Protein AF-0000000082431047 (afdb_homodimer)

InterPro domains:
  IPR021325 Cofactor assembly of complex C subunit B, CCB2/CCB4 [PF11152] (8-159)
  IPR044970 COFACTOR ASSEMBLY OF COMPLEX C SUBUNIT B CCB2, chloroplastic [PTHR36403] (2-160)

Sequence (344 aa):
MDQTTIPDGSEQIFLMSEDVSGTQKEDLAWATYVLLRNTNTIAVLTSIQGELCVRGYWNTPIDMSKTKTNLLDWFTQQIEKIGISDLKDTLYFPQISESNLWEMLPKGTRSLLVQPVTQVPGQSNEMMQINDGFILLASTISYAYSEKDRAWIGALAKKVGGKSVCNDFQGIMDQTTIPDGSEQIFLMSEDVSGTQKEDLAWATYVLLRNTNTIAVLTSIQGELCVRGYWNTPIDMSKTKTNLLDWFTQQIEKIGISDLKDTLYFPQISESNLWEMLPKGTRSLLVQPVTQVPGQSNEMMQINDGFILLASTISYAYSEKDRAWIGALAKKVGGKSVCNDFQGI

Secondary structure (DSSP, 8-state):
-PPP-PPTT-EEEEEE-TT--HHHHHHHHHHHHHHHHHSS-SEEEEEETTEEEEEEEE---TTS---HHHHHHHHHHHHHHHT-TT--S-EEESS----GGGTTSPTT--EEEEEEEEE---SSS----EEEEEEEEEESSTT---HHHHHHHHHHHHHHTT--GGGGTT--/-PPP-PPTT-EEEEEE-TT--HHHHHHHHHHHHHHHHHSS-SEEEEEETTEEEEEEEE---TTS---HHHHHHHHHHHHHHHT-TT--S-EEESS----GGGTTSPTT--EEEEEEEEE---SSS----EEEEEEEEEESSTT---HHHHHHHHHHHHHHTT--GGGGTT--

Foldseek 3Di:
DDAFDADPQWDWDWAKDPPDDPVLVVLVVVLQVCLCVPFQFQWKWWQFQNIITTGGIWRDDPPDDPDRVRRSVVVVVLCVQLVCFDDDDKDKDLADDDDPSNPGHHPQWGIKIKAWQWEQDPPDDPRPTDTRGIMITTTNHRNRADPVNVVVNNVSSPVSSPHPCVVVPPDD/DDAFDADPQWDWDWAKDPPDDPVLVVLVVVLQVCLCVPFQFQWKWWQFQNIITTGGIWRDDPPDDPDRVRRSVVVVVLCVQLVCFDDDDKDKDLADDDDPSNPGHHPQWGIKIKAWQWEQDPPDDDRDTDTRGIMITTTNHRNRADPVNVVVNNVSSPVSSPHPCVVVPPDD

Radius of gyration: 21.42 Å; Cα contacts (8 Å, |Δi|>4): 666; chains: 2; bounding box: 46×64×50 Å

Solvent-accessible surface area (backbone atoms only — not comparable to full-atom values): 19220 Å² total; per-residue (Å²): 127,90,69,71,61,82,44,86,83,46,40,83,44,81,48,63,50,83,89,55,52,71,68,54,44,45,48,51,49,38,50,54,50,49,44,45,71,72,46,53,34,48,26,38,38,33,38,47,77,86,37,40,39,39,39,36,41,35,45,70,70,84,91,50,70,87,43,71,68,50,48,52,50,50,53,51,51,49,46,61,72,62,61,63,69,81,43,84,58,71,45,74,36,48,68,46,68,92,49,85,74,52,63,70,51,35,66,68,39,14,16,40,38,38,37,40,14,45,25,71,58,68,90,65,84,76,79,57,66,43,71,39,17,32,39,37,40,32,12,49,30,62,57,47,66,46,73,66,50,50,51,53,51,51,51,49,29,30,53,77,47,62,38,67,53,56,81,64,56,86,64,128,126,90,71,71,62,82,46,87,83,48,41,82,44,81,46,65,50,83,89,56,53,73,69,53,46,44,48,51,48,39,50,54,48,49,45,45,72,72,45,54,34,49,26,39,39,34,38,48,77,85,38,41,39,38,39,36,43,35,45,71,70,83,92,48,70,86,44,70,67,51,48,53,50,50,52,52,51,50,45,62,71,62,61,63,68,79,43,84,58,72,44,74,37,46,67,45,67,91,46,82,73,52,63,69,52,36,67,68,40,14,14,40,37,37,38,41,14,45,25,69,59,67,91,65,84,74,82,56,66,44,72,38,17,31,39,37,36,33,14,49,30,63,58,48,68,47,74,67,51,49,51,53,52,51,54,50,29,30,52,76,46,62,39,66,54,57,80,63,56,85,65,127

pLDDT: mean 87.83, std 15.03, range [43.66, 98.81]

Structure (mmCIF, N/CA/C/O backbone):
data_AF-0000000082431047-model_v1
#
loop_
_entity.id
_entity.type
_entity.pdbx_description
1 polymer 'Uncharacterized protein'
#
loop_
_atom_site.group_PDB
_atom_site.id
_atom_site.type_symbol
_atom_site.label_atom_id
_atom_site.label_alt_id
_atom_site.label_comp_id
_atom_site.label_asym_id
_atom_site.label_entity_id
_atom_site.label_seq_id
_atom_site.pdbx_PDB_ins_code
_atom_site.Cartn_x
_atom_site.Cartn_y
_atom_site.Cartn_z
_atom_site.occupancy
_atom_site.B_iso_or_equiv
_atom_site.auth_seq_id
_atom_site.auth_comp_id
_atom_site.auth_asym_id
_atom_site.auth_atom_id
_atom_site.pdbx_PDB_model_num
ATOM 1 N N . MET A 1 1 ? 9.898 -1.858 20.953 1 48.78 1 MET A N 1
ATOM 2 C CA . MET A 1 1 ? 9.703 -0.909 19.859 1 48.78 1 MET A CA 1
ATOM 3 C C . MET A 1 1 ? 8.883 0.291 20.328 1 48.78 1 MET A C 1
ATOM 5 O O . MET A 1 1 ? 7.887 0.132 21.031 1 48.78 1 MET A O 1
ATOM 9 N N . ASP A 1 2 ? 9.422 1.478 20.344 1 67.19 2 ASP A N 1
ATOM 10 C CA . ASP A 1 2 ? 8.727 2.66 20.859 1 67.19 2 ASP A CA 1
ATOM 11 C C . ASP A 1 2 ? 7.363 2.828 20.188 1 67.19 2 ASP A C 1
ATOM 13 O O . ASP A 1 2 ? 7.203 2.518 19 1 67.19 2 ASP A O 1
ATOM 17 N N . GLN A 1 3 ? 6.25 2.754 20.938 1 81.75 3 GLN A N 1
ATOM 18 C CA . GLN A 1 3 ? 4.898 2.99 20.453 1 81.75 3 GLN A CA 1
ATOM 19 C C . GLN A 1 3 ? 4.633 4.48 20.266 1 81.75 3 GLN A C 1
ATOM 21 O O . GLN A 1 3 ? 5.191 5.309 20.984 1 81.75 3 GLN A O 1
ATOM 26 N N . THR A 1 4 ? 3.971 4.777 19.203 1 88 4 THR A N 1
ATOM 27 C CA . THR A 1 4 ? 3.598 6.164 18.953 1 88 4 THR A CA 1
ATOM 28 C C . THR A 1 4 ? 2.775 6.715 20.109 1 88 4 THR A C 1
ATOM 30 O O . THR A 1 4 ? 1.979 5.992 20.719 1 88 4 THR A O 1
ATOM 33 N N . THR A 1 5 ? 3.127 7.938 20.484 1 91.31 5 THR A N 1
ATOM 34 C CA . THR A 1 5 ? 2.346 8.656 21.484 1 91.31 5 THR A CA 1
ATOM 35 C C . THR A 1 5 ? 1.632 9.852 20.859 1 91.31 5 THR A C 1
ATOM 37 O O . THR A 1 5 ? 2.193 10.531 20 1 91.31 5 THR A O 1
ATOM 40 N N . ILE A 1 6 ? 0.419 10.086 21.266 1 92.06 6 ILE A N 1
ATOM 41 C CA . ILE A 1 6 ? -0.337 11.234 20.797 1 92.06 6 ILE A CA 1
ATOM 42 C C . ILE A 1 6 ? -0.045 12.445 21.672 1 92.06 6 ILE A C 1
ATOM 44 O O . ILE A 1 6 ? -0.269 12.406 22.891 1 92.06 6 ILE A O 1
ATOM 48 N N . PRO A 1 7 ? 0.453 13.461 21.047 1 90.31 7 PRO A N 1
ATOM 49 C CA . PRO A 1 7 ? 0.816 14.633 21.844 1 90.31 7 PRO A CA 1
ATOM 50 C C . PRO A 1 7 ? -0.389 15.281 22.531 1 90.31 7 PRO A C 1
ATOM 52 O O . PRO A 1 7 ? -1.492 15.273 21.969 1 90.31 7 PRO A O 1
ATOM 55 N N . ASP A 1 8 ? -0.043 15.883 23.594 1 87.69 8 ASP A N 1
ATOM 56 C CA . ASP A 1 8 ? -1.087 16.609 24.312 1 87.69 8 ASP A CA 1
ATOM 57 C C . ASP A 1 8 ? -1.598 17.797 23.5 1 87.69 8 ASP A C 1
ATOM 59 O O . ASP A 1 8 ? -0.811 18.516 22.891 1 87.69 8 ASP A O 1
ATOM 63 N N . GLY A 1 9 ? -2.918 17.938 23.531 1 88.19 9 GLY A N 1
ATOM 64 C CA . GLY A 1 9 ? -3.506 19.094 22.859 1 88.19 9 GLY A CA 1
ATOM 65 C C . GLY A 1 9 ? -3.727 18.875 21.375 1 88.19 9 GLY A C 1
ATOM 66 O O . GLY A 1 9 ? -4.219 19.766 20.688 1 88.19 9 GLY A O 1
ATOM 67 N N . SER A 1 10 ? -3.385 17.703 20.953 1 91.69 10 SER A N 1
ATOM 68 C CA . SER A 1 10 ? -3.605 17.438 19.531 1 91.69 10 SER A CA 1
ATOM 69 C C . SER A 1 10 ? -5.074 17.141 19.25 1 91.69 10 SER A C 1
ATOM 71 O O . SER A 1 10 ? -5.812 16.719 20.141 1 91.69 10 SER A O 1
ATOM 73 N N . GLU A 1 11 ? -5.453 17.5 18.125 1 92.56 11 GLU A N 1
ATOM 74 C CA . GLU A 1 11 ? -6.801 17.203 17.656 1 92.56 11 GLU A CA 1
ATOM 75 C C . GLU A 1 11 ? -6.766 16.25 16.453 1 92.56 11 GLU A C 1
ATOM 77 O O . GLU A 1 11 ? -5.855 16.328 15.625 1 92.56 11 GLU A O 1
ATOM 82 N N . GLN A 1 12 ? -7.734 15.344 16.391 1 94 12 GLN A N 1
ATOM 83 C CA . GLN A 1 12 ? -7.879 14.492 15.219 1 94 12 GLN A CA 1
ATOM 84 C C . GLN A 1 12 ? -8.547 15.25 14.07 1 94 12 GLN A C 1
ATOM 86 O O . GLN A 1 12 ? -9.625 15.812 14.242 1 94 12 GLN A O 1
ATOM 91 N N . ILE A 1 13 ? -7.875 15.281 12.969 1 94.12 13 ILE A N 1
ATOM 92 C CA . ILE A 1 13 ? -8.336 16.047 11.82 1 94.12 13 ILE A CA 1
ATOM 93 C C . ILE A 1 13 ? -8.438 15.141 10.602 1 94.12 13 ILE A C 1
ATOM 95 O O . ILE A 1 13 ? -7.613 14.234 10.422 1 94.12 13 ILE A O 1
ATOM 99 N N . PHE A 1 14 ? -9.508 15.273 9.797 1 95.69 14 PHE A N 1
ATOM 100 C CA . PHE A 1 14 ? -9.609 14.766 8.43 1 95.69 14 PHE A CA 1
ATOM 101 C C . PHE A 1 14 ? -10.219 15.812 7.508 1 95.69 14 PHE A C 1
ATOM 103 O O . PHE A 1 14 ? -11.422 16.094 7.586 1 95.69 14 PHE A O 1
ATOM 110 N N . LEU A 1 15 ? -9.305 16.453 6.684 1 95.38 15 LEU A N 1
ATOM 111 C CA . LEU A 1 15 ? -9.703 17.531 5.789 1 95.38 15 LEU A CA 1
ATOM 112 C C . LEU A 1 15 ? -9.227 17.266 4.367 1 95.38 15 LEU A C 1
ATOM 114 O O . LEU A 1 15 ? -8.109 16.781 4.164 1 95.38 15 LEU A O 1
ATOM 118 N N . MET A 1 16 ? -10.102 17.594 3.445 1 95.19 16 MET A N 1
ATOM 119 C CA . MET A 1 16 ? -9.695 17.516 2.045 1 95.19 16 MET A CA 1
ATOM 120 C C . MET A 1 16 ? -10.164 18.75 1.275 1 95.19 16 MET A C 1
ATOM 122 O O . MET A 1 16 ? -11.242 19.281 1.543 1 95.19 16 MET A O 1
ATOM 126 N N . SER A 1 17 ? -9.344 19.094 0.33 1 95.12 17 SER A N 1
ATOM 127 C CA . SER A 1 17 ? -9.734 20.172 -0.576 1 95.12 17 SER A CA 1
ATOM 128 C C . SER A 1 17 ? -11.039 19.859 -1.294 1 95.12 17 SER A C 1
ATOM 130 O O . SER A 1 17 ? -11.344 18.688 -1.535 1 95.12 17 SER A O 1
ATOM 132 N N . GLU A 1 18 ? -11.805 20.844 -1.697 1 89.94 18 GLU A N 1
ATOM 133 C CA . GLU A 1 18 ? -13.125 20.672 -2.307 1 89.94 18 GLU A CA 1
ATOM 134 C C . GLU A 1 18 ? -13 20.375 -3.797 1 89.94 18 GLU A C 1
ATOM 136 O O . GLU A 1 18 ? -13.898 19.75 -4.387 1 89.94 18 GLU A O 1
ATOM 141 N N . ASP A 1 19 ? -11.992 20.797 -4.438 1 87.5 19 ASP A N 1
ATOM 142 C CA . ASP A 1 19 ? -11.859 20.688 -5.887 1 87.5 19 ASP A CA 1
ATOM 143 C C . ASP A 1 19 ? -11.188 19.375 -6.285 1 87.5 19 ASP A C 1
ATOM 145 O O . ASP A 1 19 ? -10.555 19.297 -7.336 1 87.5 19 ASP A O 1
ATOM 149 N N . VAL A 1 20 ? -11.266 18.312 -5.543 1 85.88 20 VAL A N 1
ATOM 150 C CA . VAL A 1 20 ? -10.703 17 -5.844 1 85.88 20 VAL A CA 1
ATOM 151 C C . VAL A 1 20 ? -11.766 16.109 -6.488 1 85.88 20 VAL A C 1
ATOM 153 O O . VAL A 1 20 ? -12.93 16.141 -6.078 1 85.88 20 VAL A O 1
ATOM 156 N N . SER A 1 21 ? -11.414 15.43 -7.59 1 86 21 SER A N 1
ATOM 157 C CA . SER A 1 21 ? -12.352 14.516 -8.227 1 86 21 SER A CA 1
ATOM 158 C C . SER A 1 21 ? -12.789 13.406 -7.27 1 86 21 SER A C 1
ATOM 160 O O . SER A 1 21 ? -12.094 13.125 -6.289 1 86 21 SER A O 1
ATOM 162 N N . GLY A 1 22 ? -13.906 12.773 -7.539 1 83.88 22 GLY A N 1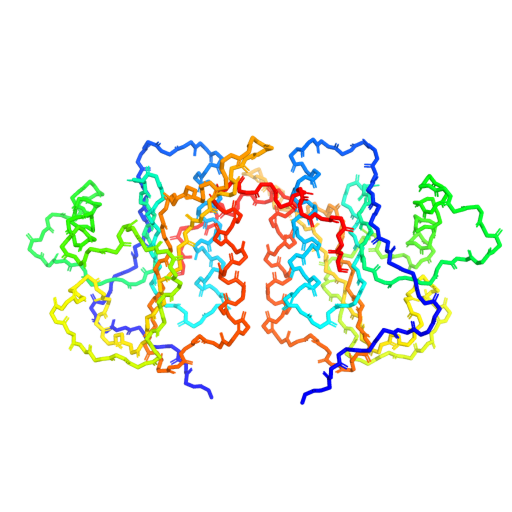
ATOM 163 C CA . GLY A 1 22 ? -14.406 11.688 -6.711 1 83.88 22 GLY A CA 1
ATOM 164 C C . GLY A 1 22 ? -13.414 10.547 -6.559 1 83.88 22 GLY A C 1
ATOM 165 O O . GLY A 1 22 ? -13.18 10.07 -5.445 1 83.88 22 GLY A O 1
ATOM 166 N N . THR A 1 23 ? -12.828 10.164 -7.629 1 82.94 23 THR A N 1
ATOM 167 C CA . THR A 1 23 ? -11.875 9.07 -7.621 1 82.94 23 THR A CA 1
ATOM 168 C C . THR A 1 23 ? -10.633 9.438 -6.82 1 82.94 23 THR A C 1
ATOM 170 O O . THR A 1 23 ? -10.125 8.633 -6.039 1 82.94 23 THR A O 1
ATOM 173 N N . GLN A 1 24 ? -10.211 10.656 -6.988 1 87.38 24 GLN A N 1
ATOM 174 C CA . GLN A 1 24 ? -9.023 11.109 -6.27 1 87.38 24 GLN A CA 1
ATOM 175 C C . GLN A 1 24 ? -9.305 11.227 -4.773 1 87.38 24 GLN A C 1
ATOM 177 O O . GLN A 1 24 ? -8.43 10.945 -3.953 1 87.38 24 GLN A O 1
ATOM 182 N N . LYS A 1 25 ? -10.477 11.648 -4.523 1 90 25 LYS A N 1
ATOM 183 C CA . LYS A 1 25 ? -10.867 11.75 -3.121 1 90 25 LYS A CA 1
ATOM 184 C C . LYS A 1 25 ? -10.797 10.391 -2.434 1 90 25 LYS A C 1
ATOM 186 O O . LYS A 1 25 ? -10.25 10.273 -1.333 1 90 25 LYS A O 1
ATOM 191 N N . GLU A 1 26 ? -11.305 9.422 -3.037 1 87.75 26 GLU A N 1
ATOM 192 C CA . GLU A 1 26 ? -11.312 8.07 -2.484 1 87.75 26 GLU A CA 1
ATOM 193 C C . GLU A 1 26 ? -9.891 7.523 -2.338 1 87.75 26 GLU A C 1
ATOM 195 O O . GLU A 1 26 ? -9.555 6.906 -1.323 1 87.75 26 GLU A O 1
ATOM 200 N N . ASP A 1 27 ? -9.102 7.836 -3.312 1 88.44 27 ASP A N 1
ATOM 201 C CA . ASP A 1 27 ? -7.719 7.355 -3.297 1 88.44 27 ASP A CA 1
ATOM 202 C C . ASP A 1 27 ? -6.922 8.023 -2.176 1 88.44 27 ASP A C 1
ATOM 204 O O . ASP A 1 27 ? -6.172 7.352 -1.459 1 88.44 27 ASP A O 1
ATOM 208 N N . LEU A 1 28 ? -7.145 9.297 -2.029 1 93.25 28 LEU A N 1
ATOM 209 C CA . LEU A 1 28 ? -6.422 10.031 -0.995 1 93.25 28 LEU A CA 1
ATOM 210 C C . LEU A 1 28 ? -6.891 9.609 0.395 1 93.25 28 LEU A C 1
ATOM 212 O O . LEU A 1 28 ? -6.078 9.469 1.312 1 93.25 28 LEU A O 1
ATOM 216 N N . ALA A 1 29 ? -8.172 9.43 0.454 1 93.81 29 ALA A N 1
ATOM 217 C CA . ALA A 1 29 ? -8.719 8.961 1.726 1 93.81 29 ALA A CA 1
ATOM 218 C C . ALA A 1 29 ? -8.141 7.598 2.102 1 93.81 29 ALA A C 1
ATOM 220 O O . ALA A 1 29 ? -7.727 7.387 3.244 1 93.81 29 ALA A O 1
ATOM 221 N N . TRP A 1 30 ? -8.062 6.742 1.21 1 93.12 30 TRP A N 1
ATOM 222 C CA . TRP A 1 30 ? -7.516 5.41 1.45 1 93.12 30 TRP A CA 1
ATOM 223 C C . TRP A 1 30 ? -6.031 5.484 1.78 1 93.12 30 TRP A C 1
ATOM 225 O O . TRP A 1 30 ? -5.57 4.871 2.748 1 93.12 30 TRP A O 1
ATOM 235 N N . ALA A 1 31 ? -5.289 6.207 0.983 1 95.56 31 ALA A N 1
ATOM 236 C CA . ALA A 1 31 ? -3.842 6.277 1.156 1 95.56 31 ALA A CA 1
ATOM 237 C C . ALA A 1 31 ? -3.48 6.82 2.535 1 95.56 31 ALA A C 1
ATOM 239 O O . ALA A 1 31 ? -2.623 6.262 3.227 1 95.56 31 ALA A O 1
ATOM 240 N N . THR A 1 32 ? -4.117 7.898 2.928 1 97.06 32 THR A N 1
ATOM 241 C CA . THR A 1 32 ? -3.783 8.5 4.215 1 97.06 32 THR A CA 1
ATOM 242 C C . THR A 1 32 ? -4.211 7.59 5.363 1 97.06 32 THR A C 1
ATOM 244 O O . THR A 1 32 ? -3.502 7.473 6.367 1 97.06 32 THR A O 1
ATOM 247 N N . TYR A 1 33 ? -5.277 6.898 5.152 1 96.25 33 TYR A N 1
ATOM 248 C CA . TYR A 1 33 ? -5.738 5.949 6.16 1 96.25 33 TYR A CA 1
ATOM 249 C C . TYR A 1 33 ? -4.734 4.816 6.34 1 96.25 33 TYR A C 1
ATOM 251 O O . TYR A 1 33 ? -4.344 4.5 7.465 1 96.25 33 TYR A O 1
ATOM 259 N N . VAL A 1 34 ? -4.355 4.227 5.258 1 96.56 34 VAL A N 1
ATOM 260 C CA . VAL A 1 34 ? -3.471 3.07 5.328 1 96.56 34 VAL A CA 1
ATOM 261 C C . VAL A 1 34 ? -2.117 3.488 5.895 1 96.56 34 VAL A C 1
ATOM 263 O O . VAL A 1 34 ? -1.489 2.73 6.641 1 96.56 34 VAL A O 1
ATOM 266 N N . LEU A 1 35 ? -1.624 4.66 5.566 1 98.06 35 LEU A N 1
ATOM 267 C CA . LEU A 1 35 ? -0.348 5.133 6.09 1 98.06 35 LEU A CA 1
ATOM 268 C C . LEU A 1 35 ? -0.419 5.324 7.602 1 98.06 35 LEU A C 1
ATOM 270 O O . LEU A 1 35 ? 0.52 4.977 8.32 1 98.06 35 LEU A O 1
ATOM 274 N N . LEU A 1 36 ? -1.493 5.828 8.062 1 97.75 36 LEU A N 1
ATOM 275 C CA . LEU A 1 36 ? -1.664 6.035 9.5 1 97.75 36 LEU A CA 1
ATOM 276 C C . LEU A 1 36 ? -1.767 4.699 10.227 1 97.75 36 LEU A C 1
ATOM 278 O O . LEU A 1 36 ? -1.259 4.559 11.344 1 97.75 36 LEU A O 1
ATOM 282 N N . ARG A 1 37 ? -2.316 3.734 9.57 1 96.31 37 ARG A N 1
ATOM 283 C CA . ARG A 1 37 ? -2.582 2.459 10.234 1 96.31 37 ARG A CA 1
ATOM 284 C C . ARG A 1 37 ? -1.368 1.538 10.148 1 96.31 37 ARG A C 1
ATOM 286 O O . ARG A 1 37 ? -1.139 0.728 11.055 1 96.31 37 ARG A O 1
ATOM 293 N N . ASN A 1 38 ? -0.631 1.749 9.102 1 97.31 38 ASN A N 1
ATOM 294 C CA . ASN A 1 38 ? 0.356 0.708 8.836 1 97.31 38 ASN A CA 1
ATOM 295 C C . ASN A 1 38 ? 1.78 1.229 9 1 97.31 38 ASN A C 1
ATOM 297 O O . ASN A 1 38 ? 2.742 0.545 8.641 1 97.31 38 ASN A O 1
ATOM 301 N N . THR A 1 39 ? 2 2.391 9.414 1 97.88 39 THR A N 1
ATOM 302 C CA . THR A 1 39 ? 3.291 2.943 9.812 1 97.88 39 THR A CA 1
ATOM 303 C C . THR A 1 39 ? 3.195 3.6 11.188 1 97.88 39 THR A C 1
ATOM 305 O O . THR A 1 39 ? 2.129 3.609 11.805 1 97.88 39 THR A O 1
ATOM 308 N N . ASN A 1 40 ? 4.32 4.062 11.633 1 98 40 ASN A N 1
ATOM 309 C CA . ASN A 1 40 ? 4.328 4.75 12.922 1 98 40 ASN A CA 1
ATOM 310 C C . ASN A 1 40 ? 3.945 6.219 12.781 1 98 40 ASN A C 1
ATOM 312 O O . ASN A 1 40 ? 4.352 7.051 13.594 1 98 40 ASN A O 1
ATOM 316 N N . THR A 1 41 ? 3.184 6.559 11.773 1 98.25 41 THR A N 1
ATOM 317 C CA . THR A 1 41 ? 2.738 7.918 11.5 1 98.25 41 THR A CA 1
ATOM 318 C C . THR A 1 41 ? 1.587 8.312 12.422 1 98.25 41 THR A C 1
ATOM 320 O O . THR A 1 41 ? 0.676 7.516 12.656 1 98.25 41 THR A O 1
ATOM 323 N N . ILE A 1 42 ? 1.638 9.547 12.945 1 98.19 42 ILE A N 1
ATOM 324 C CA . ILE A 1 42 ? 0.496 10.016 13.719 1 98.19 42 ILE A CA 1
ATOM 325 C C . ILE A 1 42 ? -0.228 11.117 12.945 1 98.19 42 ILE A C 1
ATOM 327 O O . ILE A 1 42 ? -1.378 11.445 13.25 1 98.19 42 ILE A O 1
ATOM 331 N N . ALA A 1 43 ? 0.426 11.789 12.016 1 98.38 43 ALA A N 1
ATOM 332 C CA . ALA A 1 43 ? -0.134 12.859 11.203 1 98.38 43 ALA A CA 1
ATOM 333 C C . ALA A 1 43 ? 0.366 12.781 9.758 1 98.38 43 ALA A C 1
ATOM 335 O O . ALA A 1 43 ? 1.561 12.586 9.523 1 98.38 43 ALA A O 1
ATOM 336 N N . VAL A 1 44 ? -0.567 12.867 8.797 1 98.69 44 VAL A N 1
ATOM 337 C CA . VAL A 1 44 ? -0.222 12.789 7.379 1 98.69 44 VAL A CA 1
ATOM 338 C C . VAL A 1 44 ? -0.873 13.953 6.629 1 98.69 44 VAL A C 1
ATOM 340 O O . VAL A 1 44 ? -2.01 14.328 6.918 1 98.69 44 VAL A O 1
ATOM 343 N N . LEU A 1 45 ? -0.109 14.586 5.723 1 98.38 45 LEU A N 1
ATOM 344 C CA . LEU A 1 45 ? -0.569 15.648 4.836 1 98.38 45 LEU A CA 1
ATOM 345 C C . LEU A 1 45 ? -0.122 15.391 3.402 1 98.38 45 LEU A C 1
ATOM 347 O O . LEU A 1 45 ? 1.044 15.078 3.158 1 98.38 45 LEU A O 1
ATOM 351 N N . THR A 1 46 ? -1.077 15.375 2.523 1 97.56 46 THR A N 1
ATOM 352 C CA . THR A 1 46 ? -0.72 15.32 1.109 1 97.56 46 THR A CA 1
ATOM 353 C C . THR A 1 46 ? -1.035 16.641 0.418 1 97.56 46 THR A C 1
ATOM 355 O O . THR A 1 46 ? -2.037 17.297 0.731 1 97.56 46 THR A O 1
ATOM 358 N N . SER A 1 47 ? -0.193 17.109 -0.391 1 96.38 47 SER A N 1
ATOM 359 C CA . SER A 1 47 ? -0.404 18.203 -1.331 1 96.38 47 SER A CA 1
ATOM 360 C C . SER A 1 47 ? -0.102 17.781 -2.762 1 96.38 47 SER A C 1
ATOM 362 O O . SER A 1 47 ? 1.061 17.734 -3.17 1 96.38 47 SER A O 1
ATOM 364 N N . ILE A 1 48 ? -1.122 17.438 -3.449 1 93.25 48 ILE A N 1
ATOM 365 C CA . ILE A 1 48 ? -0.97 16.891 -4.797 1 93.25 48 ILE A CA 1
ATOM 366 C C . ILE A 1 48 ? -1.756 17.75 -5.785 1 93.25 48 ILE A C 1
ATOM 368 O O . ILE A 1 48 ? -2.98 17.859 -5.688 1 93.25 48 ILE A O 1
ATOM 372 N N . GLN A 1 49 ? -1.001 18.344 -6.699 1 89 49 GLN A N 1
ATOM 373 C CA . GLN A 1 49 ? -1.569 19.25 -7.684 1 89 49 GLN A CA 1
ATOM 374 C C . GLN A 1 49 ? -2.371 20.359 -7.008 1 89 49 GLN A C 1
ATOM 376 O O . GLN A 1 49 ? -3.477 20.688 -7.441 1 89 49 GLN A O 1
ATOM 381 N N . GLY A 1 50 ? -1.823 20.781 -5.875 1 88.19 50 GLY A N 1
ATOM 382 C CA . GLY A 1 50 ? -2.402 21.922 -5.16 1 88.19 50 GLY A CA 1
ATOM 383 C C . GLY A 1 50 ? -3.543 21.516 -4.242 1 88.19 50 GLY A C 1
ATOM 384 O O . GLY A 1 50 ? -4.062 22.344 -3.492 1 88.19 50 GLY A O 1
ATOM 385 N N . GLU A 1 51 ? -3.971 20.281 -4.27 1 93 51 GLU A N 1
ATOM 386 C CA . GLU A 1 51 ? -5.066 19.797 -3.43 1 93 51 GLU A CA 1
ATOM 387 C C . GLU A 1 51 ? -4.539 19.109 -2.17 1 93 51 GLU A C 1
ATOM 389 O O . GLU A 1 51 ? -3.613 18.312 -2.236 1 93 51 GLU A O 1
ATOM 394 N N . LEU A 1 52 ? -5.195 19.469 -1.071 1 96.69 52 LEU A N 1
ATOM 395 C CA . LEU A 1 52 ? -4.684 19.016 0.217 1 96.69 52 LEU A CA 1
ATOM 396 C C . LEU A 1 52 ? -5.566 17.906 0.796 1 96.69 52 LEU A C 1
ATOM 398 O O . LEU A 1 52 ? -6.789 17.953 0.653 1 96.69 52 LEU A O 1
ATOM 402 N N . CYS A 1 53 ? -4.965 16.953 1.351 1 97.06 53 CYS A N 1
ATOM 403 C CA . CYS A 1 53 ? -5.574 16.016 2.293 1 97.06 53 CYS A CA 1
ATOM 404 C C . CYS A 1 53 ? -4.789 15.977 3.6 1 97.06 53 CYS A C 1
ATOM 406 O O . CYS A 1 53 ? -3.586 15.719 3.598 1 97.06 53 CYS A O 1
ATOM 408 N N . VAL A 1 54 ? -5.449 16.344 4.703 1 97.62 54 VAL A N 1
ATOM 409 C CA . VAL A 1 54 ? -4.844 16.391 6.031 1 97.62 54 VAL A CA 1
ATOM 410 C C . VAL A 1 54 ? -5.566 15.406 6.957 1 97.62 54 VAL A C 1
ATOM 412 O O . VAL A 1 54 ? -6.789 15.461 7.094 1 97.62 54 VAL A O 1
ATOM 415 N N . ARG A 1 55 ? -4.77 14.477 7.539 1 97.81 55 ARG A N 1
ATOM 416 C CA . ARG A 1 55 ? -5.402 13.461 8.367 1 97.81 55 ARG A CA 1
ATOM 417 C C . ARG A 1 55 ? -4.504 13.062 9.531 1 97.81 55 ARG A C 1
ATOM 419 O O . ARG A 1 55 ? -3.279 13.023 9.398 1 97.81 55 ARG A O 1
ATOM 426 N N . GLY A 1 56 ? -5.125 12.734 10.695 1 97.88 56 GLY A N 1
ATOM 427 C CA . GLY A 1 56 ? -4.398 12.312 11.875 1 97.88 56 GLY A CA 1
ATOM 428 C C . GLY A 1 56 ? -4.445 13.328 13 1 97.88 56 GLY A C 1
ATOM 429 O O . GLY A 1 56 ? -5.469 13.984 13.211 1 97.88 56 GLY A O 1
ATOM 430 N N . TYR A 1 57 ? -3.398 13.375 13.766 1 97.38 57 TYR A N 1
ATOM 431 C CA . TYR A 1 57 ? -3.365 14.242 14.938 1 97.38 57 TYR A CA 1
ATOM 432 C C . TYR A 1 57 ? -2.496 15.469 14.68 1 97.38 57 TYR A C 1
ATOM 434 O O . TYR A 1 57 ? -1.308 15.344 14.375 1 97.38 57 TYR A O 1
ATOM 442 N N . TRP A 1 58 ? -3.117 16.625 14.797 1 96.56 58 TRP A N 1
ATOM 443 C CA . TRP A 1 58 ? -2.443 17.891 14.523 1 96.56 58 TRP A CA 1
ATOM 444 C C . TRP A 1 58 ? -2.682 18.891 15.656 1 96.56 58 TRP A C 1
ATOM 446 O O . TRP A 1 58 ? -3.65 18.766 16.406 1 96.56 58 TRP A O 1
ATOM 456 N N . ASN A 1 59 ? -1.733 19.781 15.82 1 93.69 59 ASN A N 1
ATOM 457 C CA . ASN A 1 59 ? -1.923 20.953 16.672 1 93.69 59 ASN A CA 1
ATOM 458 C C . ASN A 1 59 ? -2.195 22.203 15.859 1 93.69 59 ASN A C 1
ATOM 460 O O . ASN A 1 59 ? -1.261 22.875 15.406 1 93.69 59 ASN A O 1
ATOM 464 N N . THR A 1 60 ? -3.426 22.516 15.703 1 90.5 60 THR A N 1
ATOM 465 C CA . THR A 1 60 ? -3.779 23.703 14.922 1 90.5 60 THR A CA 1
ATOM 466 C C . THR A 1 60 ? -3.811 24.938 15.805 1 90.5 60 THR A C 1
ATOM 468 O O . THR A 1 60 ? -3.879 24.844 17.031 1 90.5 60 THR A O 1
ATOM 471 N N . PRO A 1 61 ? -3.703 26.094 15.195 1 90.06 61 PRO A N 1
ATOM 472 C CA . PRO A 1 61 ? -3.666 27.328 15.977 1 90.06 61 PRO A CA 1
ATOM 473 C C . PRO A 1 61 ? -4.91 27.516 16.844 1 90.06 61 PRO A C 1
ATOM 475 O O . PRO A 1 61 ? -6.031 27.297 16.375 1 90.06 61 PRO A O 1
ATOM 478 N N . ILE A 1 62 ? -4.695 27.906 18.031 1 84.44 62 ILE A N 1
ATOM 479 C CA . ILE A 1 62 ? -5.77 28.078 19.016 1 84.44 62 ILE A CA 1
ATOM 480 C C . ILE A 1 62 ? -6.629 29.281 18.625 1 84.44 62 ILE A C 1
ATOM 482 O O . ILE A 1 62 ? -7.855 29.25 18.75 1 84.44 62 ILE A O 1
ATOM 486 N N . ASP A 1 63 ? -6.086 30.312 18.094 1 87.12 63 ASP A N 1
ATOM 487 C CA . ASP A 1 63 ? -6.762 31.594 17.844 1 87.12 63 ASP A CA 1
ATOM 488 C C . ASP A 1 63 ? -7.41 31.625 16.469 1 87.12 63 ASP A C 1
ATOM 490 O O . ASP A 1 63 ? -7.984 32.625 16.062 1 87.12 63 ASP A O 1
ATOM 494 N N . MET A 1 64 ? -7.43 30.469 15.844 1 87.12 64 MET A N 1
ATOM 495 C CA . MET A 1 64 ? -7.973 30.453 14.484 1 87.12 64 MET A CA 1
ATOM 496 C C . MET A 1 64 ? -9.344 29.797 14.461 1 87.12 64 MET A C 1
ATOM 498 O O . MET A 1 64 ? -9.594 28.844 15.195 1 87.12 64 MET A O 1
ATOM 502 N N . SER A 1 65 ? -10.258 30.469 13.68 1 87.31 65 SER A N 1
ATOM 503 C CA . SER A 1 65 ? -11.531 29.797 13.438 1 87.31 65 SER A CA 1
ATOM 504 C C . SER A 1 65 ? -11.32 28.422 12.812 1 87.31 65 SER A C 1
ATOM 506 O O . SER A 1 65 ? -10.633 28.297 11.805 1 87.31 65 SER A O 1
ATOM 508 N N . LYS A 1 66 ? -11.977 27.453 13.422 1 87.44 66 LYS A N 1
ATOM 509 C CA . LYS A 1 66 ? -11.688 26.062 13.062 1 87.44 66 LYS A CA 1
ATOM 510 C C . LYS A 1 66 ? -12.617 25.578 11.953 1 87.44 66 LYS A C 1
ATOM 512 O O . LYS A 1 66 ? -13.078 24.438 11.969 1 87.44 66 LYS A O 1
ATOM 517 N N . THR A 1 67 ? -12.82 26.5 10.953 1 92.19 67 THR A N 1
ATOM 518 C CA . THR A 1 67 ? -13.547 26.047 9.773 1 92.19 67 THR A CA 1
ATOM 519 C C . THR A 1 67 ? -12.625 25.25 8.844 1 92.19 67 THR A C 1
ATOM 521 O O . THR A 1 67 ? -11.406 25.438 8.859 1 92.19 67 THR A O 1
ATOM 524 N N . LYS A 1 68 ? -13.242 24.406 8.016 1 93.38 68 LYS A N 1
ATOM 525 C CA . LYS A 1 68 ? -12.492 23.609 7.051 1 93.38 68 LYS A CA 1
ATOM 526 C C . LYS A 1 68 ? -11.633 24.5 6.16 1 93.38 68 LYS A C 1
ATOM 528 O O . LYS A 1 68 ? -10.445 24.234 5.957 1 93.38 68 LYS A O 1
ATOM 533 N N . THR A 1 69 ? -12.211 25.531 5.641 1 94.12 69 THR A N 1
ATOM 534 C CA . THR A 1 69 ? -11.531 26.438 4.715 1 94.12 69 THR A CA 1
ATOM 535 C C . THR A 1 69 ? -10.344 27.125 5.387 1 94.12 69 THR A C 1
ATOM 537 O O . THR A 1 69 ? -9.258 27.188 4.816 1 94.12 69 THR A O 1
ATOM 540 N N . ASN A 1 70 ? -10.516 27.578 6.609 1 95.31 70 ASN A N 1
ATOM 541 C CA . ASN A 1 70 ? -9.445 28.281 7.32 1 95.31 70 ASN A CA 1
ATOM 542 C C . ASN A 1 70 ? -8.266 27.344 7.613 1 95.31 70 ASN A C 1
ATOM 544 O O . ASN A 1 70 ? -7.109 27.75 7.492 1 95.31 70 ASN A O 1
ATOM 548 N N . LEU A 1 71 ? -8.609 26.156 7.977 1 96.06 71 LEU A N 1
ATOM 549 C CA . LEU A 1 71 ? -7.566 25.188 8.289 1 96.06 71 LEU A CA 1
ATOM 550 C C . LEU A 1 71 ? -6.781 24.797 7.039 1 96.06 71 LEU A C 1
ATOM 552 O O . LEU A 1 71 ? -5.551 24.75 7.066 1 96.06 71 LEU A O 1
ATOM 556 N N . LEU A 1 72 ? -7.477 24.594 5.965 1 96.44 72 LEU A N 1
ATOM 557 C CA . LEU A 1 72 ? -6.812 24.266 4.707 1 96.44 72 LEU A CA 1
ATOM 558 C C . LEU A 1 72 ? -5.902 25.422 4.266 1 96.44 72 LEU A C 1
ATOM 560 O O . LEU A 1 72 ? -4.781 25.188 3.812 1 96.44 72 LEU A O 1
ATOM 564 N N . ASP A 1 73 ? -6.422 26.594 4.434 1 95.56 73 ASP A N 1
ATOM 565 C CA . ASP A 1 73 ? -5.629 27.766 4.094 1 95.56 73 ASP A CA 1
ATOM 566 C C . ASP A 1 73 ? -4.379 27.859 4.961 1 95.56 73 ASP A C 1
ATOM 568 O O . ASP A 1 73 ? -3.305 28.234 4.477 1 95.56 73 ASP A O 1
ATOM 572 N N . TRP A 1 74 ? -4.527 27.609 6.223 1 96.31 74 TRP A N 1
ATOM 573 C CA . TRP A 1 74 ? -3.395 27.656 7.141 1 96.31 74 TRP A CA 1
ATOM 574 C C . TRP A 1 74 ? -2.318 26.656 6.738 1 96.31 74 TRP A C 1
ATOM 576 O O . TRP A 1 74 ? -1.134 27 6.688 1 96.31 74 TRP A O 1
ATOM 586 N N . PH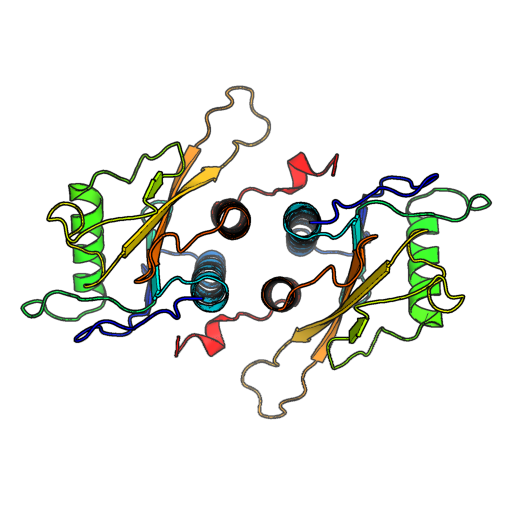E A 1 75 ? -2.678 25.406 6.441 1 96.69 75 PHE A N 1
ATOM 587 C CA . PHE A 1 75 ? -1.72 24.391 6.012 1 96.69 75 PHE A CA 1
ATOM 588 C C . PHE A 1 75 ? -1.027 24.828 4.723 1 96.69 75 PHE A C 1
ATOM 590 O O . PHE A 1 75 ? 0.18 24.625 4.57 1 96.69 75 PHE A O 1
ATOM 597 N N . THR A 1 76 ? -1.842 25.391 3.842 1 96 76 THR A N 1
ATOM 598 C CA . THR A 1 76 ? -1.278 25.859 2.58 1 96 76 THR A CA 1
ATOM 599 C C . THR A 1 76 ? -0.198 26.906 2.828 1 96 76 THR A C 1
ATOM 601 O O . THR A 1 76 ? 0.878 26.859 2.229 1 96 76 THR A O 1
ATOM 604 N N . GLN A 1 77 ? -0.488 27.797 3.697 1 95.62 77 GLN A N 1
ATOM 605 C CA . GLN A 1 77 ? 0.47 28.859 4.031 1 95.62 77 GLN A CA 1
ATOM 606 C C . GLN A 1 77 ? 1.727 28.266 4.672 1 95.62 77 GLN A C 1
ATOM 608 O O . GLN A 1 77 ? 2.842 28.703 4.367 1 95.62 77 GLN A O 1
ATOM 613 N N . GLN A 1 78 ? 1.548 27.312 5.578 1 95.88 78 GLN A N 1
ATOM 614 C CA . GLN A 1 78 ? 2.688 26.672 6.223 1 95.88 78 GLN A CA 1
ATOM 615 C C . GLN A 1 78 ? 3.572 25.969 5.199 1 95.88 78 GLN A C 1
ATOM 617 O O . GLN A 1 78 ? 4.797 26.062 5.254 1 95.88 78 GLN A O 1
ATOM 622 N N . ILE A 1 79 ? 2.998 25.25 4.223 1 96.38 79 ILE A N 1
ATOM 623 C CA . ILE A 1 79 ? 3.725 24.547 3.174 1 96.38 79 ILE A CA 1
ATOM 624 C C . ILE A 1 79 ? 4.551 25.531 2.359 1 96.38 79 ILE A C 1
ATOM 626 O O . ILE A 1 79 ? 5.723 25.281 2.068 1 96.38 79 ILE A O 1
ATOM 630 N N . GLU A 1 80 ? 3.91 26.656 2.027 1 95.25 80 GLU A N 1
ATOM 631 C CA . GLU A 1 80 ? 4.59 27.688 1.245 1 95.25 80 GLU A CA 1
ATOM 632 C C . GLU A 1 80 ? 5.785 28.25 2.004 1 95.25 80 GLU A C 1
ATOM 634 O O . GLU A 1 80 ? 6.844 28.484 1.417 1 95.25 80 GLU A O 1
ATOM 639 N N . LYS A 1 81 ? 5.586 28.484 3.203 1 94.81 81 LYS A N 1
ATOM 640 C CA . LYS A 1 81 ? 6.648 29.031 4.043 1 94.81 81 LYS A CA 1
ATOM 641 C C . LYS A 1 81 ? 7.836 28.078 4.117 1 94.81 81 LYS A C 1
ATOM 643 O O . LYS A 1 81 ? 8.992 28.516 4.07 1 94.81 81 LYS A O 1
ATOM 648 N N . ILE A 1 82 ? 7.625 26.797 4.27 1 94.25 82 ILE A N 1
ATOM 649 C CA . ILE A 1 82 ? 8.664 25.781 4.414 1 94.25 82 ILE A CA 1
ATOM 650 C C . ILE A 1 82 ? 9.367 25.578 3.074 1 94.25 82 ILE A C 1
ATOM 652 O O . ILE A 1 82 ? 10.57 25.312 3.031 1 94.25 82 ILE A O 1
ATOM 656 N N . GLY A 1 83 ? 8.617 25.609 1.99 1 93.06 83 GLY A N 1
ATOM 657 C CA . GLY A 1 83 ? 9.195 25.469 0.662 1 93.06 83 GLY A CA 1
ATOM 658 C C . GLY A 1 83 ? 9.391 24.016 0.245 1 93.06 83 GLY A C 1
ATOM 659 O O . GLY A 1 83 ? 10.422 23.672 -0.346 1 93.06 83 GLY A O 1
ATOM 660 N N . ILE A 1 84 ? 8.43 23.172 0.482 1 90.94 84 ILE A N 1
ATOM 661 C CA . ILE A 1 84 ? 8.633 21.75 0.208 1 90.94 84 ILE A CA 1
ATOM 662 C C . ILE A 1 84 ? 7.762 21.328 -0.974 1 90.94 84 ILE A C 1
ATOM 664 O O . ILE A 1 84 ? 7.598 20.125 -1.23 1 90.94 84 ILE A O 1
ATOM 668 N N . SER A 1 85 ? 7.262 22.219 -1.781 1 90.62 85 SER A N 1
ATOM 669 C CA . SER A 1 85 ? 6.312 21.891 -2.842 1 90.62 85 SER A CA 1
ATOM 670 C C . SER A 1 85 ? 7.023 21.328 -4.066 1 90.62 85 SER A C 1
ATOM 672 O O . SER A 1 85 ? 6.414 20.625 -4.875 1 90.62 85 SER A O 1
ATOM 674 N N . ASP A 1 86 ? 8.305 21.609 -4.172 1 88 86 ASP A N 1
ATOM 675 C CA . ASP A 1 86 ? 9.008 21.188 -5.379 1 88 86 ASP A CA 1
ATOM 676 C C . ASP A 1 86 ? 10.133 20.203 -5.051 1 88 86 ASP A C 1
ATOM 678 O O . ASP A 1 86 ? 11.227 20.297 -5.617 1 88 86 ASP A O 1
ATOM 682 N N . LEU A 1 87 ? 9.836 19.359 -4.18 1 90.31 87 LEU A N 1
ATOM 683 C CA . LEU A 1 87 ? 10.844 18.375 -3.787 1 90.31 87 LEU A CA 1
ATOM 684 C C . LEU A 1 87 ? 11.016 17.312 -4.867 1 90.31 87 LEU A C 1
ATOM 686 O O . LEU A 1 87 ? 10.039 16.812 -5.418 1 90.31 87 LEU A O 1
ATOM 690 N N . LYS A 1 88 ? 12.219 17.016 -5.172 1 87.81 88 LYS A N 1
ATOM 691 C CA . LYS A 1 88 ? 12.523 15.992 -6.168 1 87.81 88 LYS A CA 1
ATOM 692 C C . LYS A 1 88 ? 12.859 14.664 -5.496 1 87.81 88 LYS A C 1
ATOM 694 O O . LYS A 1 88 ? 12.516 13.602 -6.016 1 87.81 88 LYS A O 1
ATOM 699 N N . ASP A 1 89 ? 13.508 14.781 -4.359 1 93.81 89 ASP A N 1
ATOM 700 C CA . ASP A 1 89 ? 13.93 13.586 -3.635 1 93.81 89 ASP A CA 1
ATOM 701 C C . ASP A 1 89 ? 13.211 13.477 -2.289 1 93.81 89 ASP A C 1
ATOM 703 O O . ASP A 1 89 ? 12.789 14.492 -1.722 1 93.81 89 ASP A O 1
ATOM 707 N N . THR A 1 90 ? 13.18 12.227 -1.883 1 96.44 90 THR A N 1
ATOM 708 C CA . THR A 1 90 ? 12.609 11.992 -0.56 1 96.44 90 THR A CA 1
ATOM 709 C C . THR A 1 90 ? 13.461 12.648 0.521 1 96.44 90 THR A C 1
ATOM 711 O O . THR A 1 90 ? 14.695 12.586 0.478 1 96.44 90 THR A O 1
ATOM 714 N N . LEU A 1 91 ? 12.797 13.344 1.435 1 96.94 91 LEU A N 1
ATOM 715 C CA . LEU A 1 91 ? 13.445 13.883 2.623 1 96.94 91 LEU A CA 1
ATOM 716 C C . LEU A 1 91 ? 13.031 13.109 3.869 1 96.94 91 LEU A C 1
ATOM 718 O O . LEU A 1 91 ? 11.844 13.016 4.184 1 96.94 91 LEU A O 1
ATOM 722 N N . TYR A 1 92 ? 14.031 12.445 4.465 1 98 92 TYR A N 1
ATOM 723 C CA . TYR A 1 92 ? 13.766 11.727 5.707 1 98 92 TYR A CA 1
ATOM 724 C C . TYR A 1 92 ? 14.617 12.273 6.848 1 98 92 TYR A C 1
ATOM 726 O O . TYR A 1 92 ? 15.852 12.266 6.77 1 98 92 TYR A O 1
ATOM 734 N N . PHE A 1 93 ? 13.977 12.781 7.828 1 97.19 93 PHE A N 1
ATOM 735 C CA . PHE A 1 93 ? 14.609 13.188 9.078 1 97.19 93 PHE A CA 1
ATOM 736 C C . PHE A 1 93 ? 14.32 12.18 10.18 1 97.19 93 PHE A C 1
ATOM 738 O O . PHE A 1 93 ? 13.281 12.242 10.836 1 97.19 93 PHE A O 1
ATOM 745 N N . PRO A 1 94 ? 15.273 11.297 10.422 1 97.5 94 PRO A N 1
ATOM 746 C CA . PRO A 1 94 ? 15.039 10.227 11.391 1 97.5 94 PRO A CA 1
ATOM 747 C C . PRO A 1 94 ? 14.938 10.75 12.828 1 97.5 94 PRO A C 1
ATOM 749 O O . PRO A 1 94 ? 14.391 10.07 13.695 1 97.5 94 PRO A O 1
ATOM 752 N N . GLN A 1 95 ? 15.57 11.875 12.992 1 96.44 95 GLN A N 1
ATOM 753 C CA . GLN A 1 95 ? 15.492 12.586 14.266 1 96.44 95 GLN A CA 1
ATOM 754 C C . GLN A 1 95 ? 15.367 14.094 14.039 1 96.44 95 GLN A C 1
ATOM 756 O O . GLN A 1 95 ? 16.125 14.68 13.266 1 96.44 95 GLN A O 1
ATOM 761 N N . ILE A 1 96 ? 14.234 14.609 14.648 1 93 96 ILE A N 1
ATOM 762 C CA . ILE A 1 96 ? 14.078 16.062 14.586 1 93 96 ILE A CA 1
ATOM 763 C C . ILE A 1 96 ? 13.602 16.578 15.938 1 93 96 ILE A C 1
ATOM 765 O O . ILE A 1 96 ? 12.992 15.852 16.719 1 93 96 ILE A O 1
ATOM 769 N N . SER A 1 97 ? 14.062 17.734 16.219 1 87.25 97 SER A N 1
ATOM 770 C CA . SER A 1 97 ? 13.562 18.453 17.391 1 87.25 97 SER A CA 1
ATOM 771 C C . SER A 1 97 ? 12.609 19.578 16.984 1 87.25 97 SER A C 1
ATOM 773 O O . SER A 1 97 ? 12.477 19.891 15.805 1 87.25 97 SER A O 1
ATOM 775 N N . GLU A 1 98 ? 11.867 19.938 17.953 1 78.81 98 GLU A N 1
ATOM 776 C CA . GLU A 1 98 ? 10.969 21.062 17.672 1 78.81 98 GLU A CA 1
ATOM 777 C C . GLU A 1 98 ? 11.727 22.219 17.031 1 78.81 98 GLU A C 1
ATOM 779 O O . GLU A 1 98 ? 12.844 22.531 17.438 1 78.81 98 GLU A O 1
ATOM 784 N N . SER A 1 99 ? 11.219 22.641 15.859 1 78.88 99 SER A N 1
ATOM 785 C CA . SER A 1 99 ? 11.844 23.734 15.125 1 78.88 99 SER A CA 1
ATOM 786 C C . SER A 1 99 ? 10.797 24.719 14.609 1 78.88 99 SER A C 1
ATOM 788 O O . SER A 1 99 ? 9.656 24.328 14.336 1 78.88 99 SER A O 1
ATOM 790 N N . ASN A 1 100 ? 11.227 25.906 14.477 1 82.81 100 ASN A N 1
ATOM 791 C CA . ASN A 1 100 ? 10.359 26.938 13.914 1 82.81 100 ASN A CA 1
ATOM 792 C C . ASN A 1 100 ? 10.117 26.719 12.43 1 82.81 100 ASN A C 1
ATOM 794 O O . ASN A 1 100 ? 9.156 27.25 11.867 1 82.81 100 ASN A O 1
ATOM 798 N N . LEU A 1 101 ? 10.914 25.875 11.906 1 84.31 101 LEU A N 1
ATOM 799 C CA . LEU A 1 101 ? 10.781 25.594 10.477 1 84.31 101 LEU A CA 1
ATOM 800 C C . LEU A 1 101 ? 9.539 24.766 10.195 1 84.31 101 LEU A C 1
ATOM 802 O O . LEU A 1 101 ? 8.867 24.953 9.18 1 84.31 101 LEU A O 1
ATOM 806 N N . TRP A 1 102 ? 9.273 23.938 11.156 1 90.38 102 TRP A N 1
ATOM 807 C CA . TRP A 1 102 ? 8.148 23.031 10.984 1 90.38 102 TRP A CA 1
ATOM 808 C C . TRP A 1 102 ? 7.031 23.344 11.977 1 90.38 102 TRP A C 1
ATOM 810 O O . TRP A 1 102 ? 6.625 22.484 12.758 1 90.38 102 TRP A O 1
ATOM 820 N N . GLU A 1 103 ? 6.484 24.531 11.766 1 90.75 103 GLU A N 1
ATOM 821 C CA . GLU A 1 103 ? 5.48 25 12.719 1 90.75 103 GLU A CA 1
ATOM 822 C C . GLU A 1 103 ? 4.207 24.156 12.641 1 90.75 103 GLU A C 1
ATOM 824 O O . GLU A 1 103 ? 3.531 23.953 13.648 1 90.75 103 GLU A O 1
ATOM 829 N N . MET A 1 104 ? 3.977 23.641 11.5 1 93.88 104 MET A N 1
ATOM 830 C CA . MET A 1 104 ? 2.701 22.969 11.305 1 93.88 104 MET A CA 1
ATOM 831 C C . MET A 1 104 ? 2.748 21.547 11.883 1 93.88 104 MET A C 1
ATOM 833 O O . MET A 1 104 ? 1.708 20.906 12.062 1 93.88 104 MET A O 1
ATOM 837 N N . LEU A 1 105 ? 3.924 21.078 12.148 1 95.56 105 LEU A N 1
ATOM 838 C CA . LEU A 1 105 ? 4.02 19.688 12.617 1 95.56 105 LEU A CA 1
ATOM 839 C C . LEU A 1 105 ? 3.438 19.547 14.016 1 95.56 105 LEU A C 1
ATOM 841 O O . LEU A 1 105 ? 3.545 20.469 14.836 1 95.56 105 LEU A O 1
ATOM 845 N N . PRO A 1 106 ? 2.854 18.375 14.281 1 95.19 106 PRO A N 1
ATOM 846 C CA . PRO A 1 106 ? 2.371 18.141 15.641 1 95.19 106 PRO A CA 1
ATOM 847 C C . PRO A 1 106 ? 3.471 18.281 16.688 1 95.19 106 PRO A C 1
ATOM 849 O O . PRO A 1 106 ? 4.625 17.922 16.438 1 95.19 106 PRO A O 1
ATOM 852 N N . LYS A 1 107 ? 3.062 18.766 17.812 1 93.38 107 LYS A N 1
ATOM 853 C CA . LYS A 1 107 ? 3.99 18.812 18.938 1 93.38 107 LYS A CA 1
ATOM 854 C C . LYS A 1 107 ? 4.531 17.422 19.25 1 93.38 107 LYS A C 1
ATOM 856 O O . LYS A 1 107 ? 3.793 16.438 19.219 1 93.38 107 LYS A O 1
ATOM 861 N N . GLY A 1 108 ? 5.82 17.391 19.531 1 93.69 108 GLY A N 1
ATOM 862 C CA . GLY A 1 108 ? 6.414 16.109 19.922 1 93.69 108 GLY A CA 1
ATOM 863 C C . GLY A 1 108 ? 6.93 15.305 18.75 1 93.69 108 GLY A C 1
ATOM 864 O O . GLY A 1 108 ? 7.484 14.219 18.938 1 93.69 108 GLY A O 1
ATOM 865 N N . THR A 1 109 ? 6.785 15.812 17.531 1 96.25 109 THR A N 1
ATOM 866 C CA . THR A 1 109 ? 7.316 15.117 16.375 1 96.25 109 THR A CA 1
ATOM 867 C C . THR A 1 109 ? 8.805 14.836 16.547 1 96.25 109 THR A C 1
ATOM 869 O O . THR A 1 109 ? 9.578 15.734 16.875 1 96.25 109 THR A O 1
ATOM 872 N N . ARG A 1 110 ? 9.141 13.586 16.266 1 96.88 110 ARG A N 1
ATOM 873 C CA . ARG A 1 110 ? 10.531 13.18 16.453 1 96.88 110 ARG A CA 1
ATOM 874 C C . ARG A 1 110 ? 11.125 12.648 15.148 1 96.88 110 ARG A C 1
ATOM 876 O O . ARG A 1 110 ? 12.344 12.516 15.023 1 96.88 110 ARG A O 1
ATOM 883 N N . SER A 1 111 ? 10.305 12.352 14.195 1 97.94 111 SER A N 1
ATOM 884 C CA . SER A 1 111 ? 10.766 11.992 12.859 1 97.94 111 SER A CA 1
ATOM 885 C C . SER A 1 111 ? 9.812 12.516 11.789 1 97.94 111 SER A C 1
ATOM 887 O O . SER A 1 111 ? 8.617 12.688 12.047 1 97.94 111 SER A O 1
ATOM 889 N N . LEU A 1 112 ? 10.344 12.781 10.641 1 97.94 112 LEU A N 1
ATOM 890 C CA . LEU A 1 112 ? 9.602 13.398 9.539 1 97.94 112 LEU A CA 1
ATOM 891 C C . LEU A 1 112 ? 10.039 12.812 8.203 1 97.94 112 LEU A C 1
ATOM 893 O O . LEU A 1 112 ? 11.234 12.648 7.949 1 97.94 112 LEU A O 1
ATOM 897 N N . LEU A 1 113 ? 9.039 12.422 7.418 1 98.62 113 LEU A N 1
ATOM 898 C CA . LEU A 1 113 ? 9.281 11.961 6.055 1 98.62 113 LEU A CA 1
ATOM 899 C C . LEU A 1 113 ? 8.453 12.758 5.055 1 98.62 113 LEU A C 1
ATOM 901 O O . LEU A 1 113 ? 7.254 12.961 5.262 1 98.62 113 LEU A O 1
ATOM 905 N N . VAL A 1 114 ? 9.109 13.328 4.039 1 98.25 114 VAL A N 1
ATOM 906 C CA . VAL A 1 114 ? 8.422 13.977 2.928 1 98.25 114 VAL A CA 1
ATOM 907 C C . VAL A 1 114 ? 8.719 13.227 1.63 1 98.25 114 VAL A C 1
ATOM 909 O O . VAL A 1 114 ? 9.867 13.172 1.188 1 98.25 114 VAL A O 1
ATOM 912 N N . GLN A 1 115 ? 7.727 12.664 1.084 1 98.06 115 GLN A N 1
ATOM 913 C CA . GLN A 1 115 ? 7.828 11.844 -0.121 1 98.06 115 GLN A CA 1
ATOM 914 C C . GLN A 1 115 ? 7.234 12.57 -1.327 1 98.06 115 GLN A C 1
ATOM 916 O O . GLN A 1 115 ? 6.027 12.82 -1.374 1 98.06 115 GLN A O 1
ATOM 921 N N . PRO A 1 116 ? 8.07 12.859 -2.309 1 96.75 116 PRO A N 1
ATOM 922 C CA . PRO A 1 116 ? 7.527 13.492 -3.514 1 96.75 116 PRO A CA 1
ATOM 923 C C . PRO A 1 116 ? 6.598 12.57 -4.297 1 96.75 116 PRO A C 1
ATOM 925 O O . PRO A 1 116 ? 6.758 11.344 -4.254 1 96.75 116 PRO A O 1
ATOM 928 N N . VAL A 1 117 ? 5.613 13.156 -4.879 1 94.62 117 VAL A N 1
ATOM 929 C CA . VAL A 1 117 ? 4.727 12.469 -5.816 1 94.62 117 VAL A CA 1
ATOM 930 C C . VAL A 1 117 ? 5.09 12.867 -7.246 1 94.62 117 VAL A C 1
ATOM 932 O O . VAL A 1 117 ? 4.91 14.016 -7.645 1 94.62 117 VAL A O 1
ATOM 935 N N . THR A 1 118 ? 5.66 11.914 -7.957 1 87.5 118 THR A N 1
ATOM 936 C CA . THR A 1 118 ? 6.109 12.219 -9.312 1 87.5 118 THR A CA 1
ATOM 937 C C . THR A 1 118 ? 5.352 11.375 -10.336 1 87.5 118 THR A C 1
ATOM 939 O O . THR A 1 118 ? 4.922 10.258 -10.023 1 87.5 118 THR A O 1
ATOM 942 N N . GLN A 1 119 ? 5 11.984 -11.43 1 75.56 119 GLN A N 1
ATOM 943 C CA . GLN A 1 119 ? 4.398 11.273 -12.555 1 75.56 119 GLN A CA 1
ATOM 944 C C . GLN A 1 119 ? 5.398 11.094 -13.688 1 75.56 119 GLN A C 1
ATOM 946 O O . GLN A 1 119 ? 6.262 11.945 -13.906 1 75.56 119 GLN A O 1
ATOM 951 N N . VAL A 1 120 ? 5.578 9.797 -14.086 1 62.12 120 VAL A N 1
ATOM 952 C CA . VAL A 1 120 ? 6.406 9.602 -15.273 1 62.12 120 VAL A CA 1
ATOM 953 C C . VAL A 1 120 ? 5.609 9.953 -16.531 1 62.12 120 VAL A C 1
ATOM 955 O O . VAL A 1 120 ? 4.473 9.5 -16.688 1 62.12 120 VAL A O 1
ATOM 958 N N . PRO A 1 121 ? 6.051 11.008 -17.172 1 54.78 121 PRO A N 1
ATOM 959 C CA . PRO A 1 121 ? 5.316 11.367 -18.391 1 54.78 121 PRO A CA 1
ATOM 960 C C . PRO A 1 121 ? 5.168 10.195 -19.359 1 54.78 121 PRO A C 1
ATOM 962 O O . PRO A 1 121 ? 6.008 9.297 -19.375 1 54.78 121 PRO A O 1
ATOM 965 N N . GLY A 1 122 ? 3.926 9.875 -19.781 1 50.78 122 GLY A N 1
ATOM 966 C CA . GLY A 1 122 ? 3.746 8.906 -20.844 1 50.78 122 GLY A CA 1
ATOM 967 C C . GLY A 1 122 ? 4.922 8.852 -21.812 1 50.78 122 GLY A C 1
ATOM 968 O O . GLY A 1 122 ? 5.957 9.469 -21.562 1 50.78 122 GLY A O 1
ATOM 969 N N . GLN A 1 123 ? 4.75 8.141 -23.047 1 48.69 123 GLN A N 1
ATOM 970 C CA . GLN A 1 123 ? 5.637 7.801 -24.156 1 48.69 123 GLN A CA 1
ATOM 971 C C . GLN A 1 123 ? 6.484 9 -24.578 1 48.69 123 GLN A C 1
ATOM 973 O O . GLN A 1 123 ? 7.324 8.898 -25.469 1 48.69 123 GLN A O 1
ATOM 978 N N . SER A 1 124 ? 6.047 10.227 -24.516 1 46.31 124 SER A N 1
ATOM 979 C CA . SER A 1 124 ? 6.824 11.18 -25.312 1 46.31 124 SER A CA 1
ATOM 980 C C . SER A 1 124 ? 8.203 11.398 -24.703 1 46.31 124 SER A C 1
ATOM 982 O O . SER A 1 124 ? 8.406 11.188 -23.5 1 46.31 124 SER A O 1
ATOM 984 N N . ASN A 1 125 ? 9.289 11.531 -25.531 1 48 125 ASN A N 1
ATOM 985 C CA . ASN A 1 125 ? 10.742 11.656 -25.469 1 48 125 ASN A CA 1
ATOM 986 C C . ASN A 1 125 ? 11.18 12.453 -24.25 1 48 125 ASN A C 1
ATOM 988 O O . ASN A 1 125 ? 12.359 12.445 -23.891 1 48 125 ASN A O 1
ATOM 992 N N . GLU A 1 126 ? 10.703 13.633 -23.984 1 49.75 126 GLU A N 1
ATOM 993 C CA . GLU A 1 126 ? 11.352 14.469 -22.969 1 49.75 126 GLU A CA 1
ATOM 994 C C . GLU A 1 126 ? 10.953 14.039 -21.562 1 49.75 126 GLU A C 1
ATOM 996 O O . GLU A 1 126 ? 9.766 14.047 -21.219 1 49.75 126 GLU A O 1
ATOM 1001 N N . MET A 1 127 ? 11.562 13.008 -20.844 1 53.22 127 MET A N 1
ATOM 1002 C CA . MET A 1 127 ? 11.625 12.367 -19.531 1 53.22 127 MET A CA 1
ATOM 1003 C C . MET A 1 127 ? 11.32 13.359 -18.422 1 53.22 127 MET A C 1
ATOM 1005 O O . MET A 1 127 ? 12.062 13.469 -17.453 1 53.22 127 MET A O 1
ATOM 1009 N N . MET A 1 128 ? 10.688 14.484 -18.609 1 58.81 128 MET A N 1
ATOM 1010 C CA . MET A 1 128 ? 10.609 15.398 -17.484 1 58.81 128 MET A CA 1
ATOM 1011 C C . MET A 1 128 ? 9.625 14.883 -16.438 1 58.81 128 MET A C 1
ATOM 1013 O O . MET A 1 128 ? 8.445 14.672 -16.734 1 58.81 128 MET A O 1
ATOM 1017 N N . GLN A 1 129 ? 10.133 14.266 -15.391 1 64.12 129 GLN A N 1
ATOM 1018 C CA . GLN A 1 129 ? 9.328 13.938 -14.211 1 64.12 129 GLN A CA 1
ATOM 1019 C C . GLN A 1 129 ? 8.523 15.148 -13.75 1 64.12 129 GLN A C 1
ATOM 1021 O O . GLN A 1 129 ? 9.078 16.219 -13.516 1 64.12 129 GLN A O 1
ATOM 1026 N N . ILE A 1 130 ? 7.188 15.031 -13.93 1 75.06 130 ILE A N 1
ATOM 1027 C CA . ILE A 1 130 ? 6.324 16.078 -13.414 1 75.06 130 ILE A CA 1
ATOM 1028 C C . ILE A 1 130 ? 6.078 15.859 -11.922 1 75.06 130 ILE A C 1
ATOM 1030 O O . ILE A 1 130 ? 5.668 14.773 -11.508 1 75.06 130 ILE A O 1
ATOM 1034 N N . ASN A 1 131 ? 6.555 16.781 -11.188 1 82.94 131 ASN A N 1
ATOM 1035 C CA . ASN A 1 131 ? 6.277 16.781 -9.758 1 82.94 131 ASN A CA 1
ATOM 1036 C C . ASN A 1 131 ? 4.844 17.203 -9.461 1 82.94 131 ASN A C 1
ATOM 1038 O O . ASN A 1 131 ? 4.465 18.344 -9.711 1 82.94 131 ASN A O 1
ATOM 1042 N N . ASP A 1 132 ? 4.121 16.25 -8.969 1 89.5 132 ASP A N 1
ATOM 1043 C CA . ASP A 1 132 ? 2.703 16.5 -8.727 1 89.5 132 ASP A CA 1
ATOM 1044 C C . ASP A 1 132 ? 2.457 16.922 -7.281 1 89.5 132 ASP A C 1
ATOM 1046 O O . ASP A 1 132 ? 1.347 17.328 -6.93 1 89.5 132 ASP A O 1
ATOM 1050 N N . GLY A 1 133 ? 3.488 16.891 -6.441 1 95.19 133 GLY A N 1
ATOM 1051 C CA . GLY A 1 133 ? 3.301 17.219 -5.039 1 95.19 133 GLY A CA 1
ATOM 1052 C C . GLY A 1 133 ? 4.066 16.312 -4.098 1 95.19 133 GLY A C 1
ATOM 1053 O O . GLY A 1 133 ? 5.18 15.891 -4.406 1 95.19 133 GLY A O 1
ATOM 1054 N N . PHE A 1 134 ? 3.521 16.141 -2.908 1 97.44 134 PHE A N 1
ATOM 1055 C CA . PHE A 1 134 ? 4.242 15.352 -1.916 1 97.44 134 PHE A CA 1
ATOM 1056 C C . PHE A 1 134 ? 3.285 14.789 -0.872 1 97.44 134 PHE A C 1
ATOM 1058 O O . PHE A 1 134 ? 2.125 15.203 -0.799 1 97.44 134 PHE A O 1
ATOM 1065 N N . ILE A 1 135 ? 3.756 13.781 -0.16 1 98.25 135 ILE A N 1
ATOM 1066 C CA . ILE A 1 135 ? 3.152 13.234 1.053 1 98.25 135 ILE A CA 1
ATOM 1067 C C . ILE A 1 135 ? 4.066 13.508 2.246 1 98.25 135 ILE A C 1
ATOM 1069 O O . ILE A 1 135 ? 5.254 13.18 2.213 1 98.25 135 ILE A O 1
ATOM 1073 N N . LEU A 1 136 ? 3.57 14.125 3.266 1 98.69 136 LEU A N 1
ATOM 1074 C CA . LEU A 1 136 ? 4.301 14.414 4.496 1 98.69 136 LEU A CA 1
ATOM 1075 C C . LEU A 1 136 ? 3.797 13.539 5.641 1 98.69 136 LEU A C 1
ATOM 1077 O O . LEU A 1 136 ? 2.592 13.477 5.895 1 98.69 136 LEU A O 1
ATOM 1081 N N . LEU A 1 137 ? 4.727 12.82 6.301 1 98.81 137 LEU A N 1
ATOM 1082 C CA . LEU A 1 137 ? 4.41 11.93 7.418 1 98.81 137 LEU A CA 1
ATOM 1083 C C . LEU A 1 137 ? 5.207 12.312 8.656 1 98.81 137 LEU A C 1
ATOM 1085 O O . LEU A 1 137 ? 6.434 12.461 8.594 1 98.81 137 LEU A O 1
ATOM 1089 N N . ALA A 1 138 ? 4.52 12.461 9.758 1 98.19 138 ALA A N 1
ATOM 1090 C CA . ALA A 1 138 ? 5.148 12.828 11.023 1 98.19 138 ALA A CA 1
ATOM 1091 C C . ALA A 1 138 ? 4.883 11.773 12.094 1 98.19 138 ALA A C 1
ATOM 1093 O O . ALA A 1 138 ? 3.787 11.211 12.156 1 98.19 138 ALA A O 1
ATOM 1094 N N . SER A 1 139 ? 5.879 11.508 12.906 1 98.19 139 SER A N 1
ATOM 1095 C CA . SER A 1 139 ? 5.781 10.547 13.992 1 98.19 139 SER A CA 1
ATOM 1096 C C . SER A 1 139 ? 6.406 11.086 15.273 1 98.19 139 SER A C 1
ATOM 1098 O O . SER A 1 139 ? 7.32 11.914 15.227 1 98.19 139 SER A O 1
ATOM 1100 N N . THR A 1 140 ? 5.953 10.617 16.406 1 97.19 140 THR A N 1
ATOM 1101 C CA . THR A 1 140 ? 6.547 10.984 17.688 1 97.19 140 THR A CA 1
ATOM 1102 C C . THR A 1 140 ? 7.66 10.008 18.062 1 97.19 140 THR A C 1
ATOM 1104 O O . THR A 1 140 ? 8.234 10.102 19.156 1 97.19 140 THR A O 1
ATOM 1107 N N . ILE A 1 141 ? 7.957 9.07 17.188 1 97.62 141 ILE A N 1
ATOM 1108 C CA . ILE A 1 141 ? 9.023 8.094 17.375 1 97.62 141 ILE A CA 1
ATOM 1109 C C . ILE A 1 141 ? 10.219 8.461 16.5 1 97.62 141 ILE A C 1
ATOM 1111 O O . ILE A 1 141 ? 10.07 8.758 15.312 1 97.62 141 ILE A O 1
ATOM 1115 N N . SER A 1 142 ? 11.453 8.516 17.203 1 97.44 142 SER A N 1
ATOM 1116 C CA . SER A 1 142 ? 12.664 8.656 16.406 1 97.44 142 SER A CA 1
ATOM 1117 C C . SER A 1 142 ? 12.883 7.441 15.508 1 97.44 142 SER A C 1
ATOM 1119 O O . SER A 1 142 ? 12.57 6.316 15.898 1 97.44 142 SER A O 1
ATOM 1121 N N . TYR A 1 143 ? 13.43 7.668 14.328 1 98.06 143 TYR A N 1
ATOM 1122 C CA . TYR A 1 143 ? 13.688 6.613 13.352 1 98.06 143 TYR A CA 1
ATOM 1123 C C . TYR A 1 143 ? 12.422 5.82 13.055 1 98.06 143 TYR A C 1
ATOM 1125 O O . TYR A 1 143 ? 12.469 4.594 12.914 1 98.06 143 TYR A O 1
ATOM 1133 N N . ALA A 1 144 ? 11.32 6.527 12.891 1 98.06 144 ALA A N 1
ATOM 1134 C CA . ALA A 1 144 ? 10 5.902 12.82 1 98.06 144 ALA A CA 1
ATOM 1135 C C . ALA A 1 144 ? 9.836 5.129 11.508 1 98.06 144 ALA A C 1
ATOM 1137 O O . ALA A 1 144 ? 9.008 4.223 11.422 1 98.06 144 ALA A O 1
ATOM 1138 N N . TYR A 1 145 ? 10.57 5.504 10.5 1 98.38 145 TYR A N 1
ATOM 1139 C CA . TYR A 1 145 ? 10.32 4.941 9.18 1 98.38 145 TYR A CA 1
ATOM 1140 C C . TYR A 1 145 ? 11.508 4.109 8.711 1 98.38 145 TYR A C 1
ATOM 1142 O O . TYR A 1 145 ? 12.516 4.656 8.258 1 98.38 145 TYR A O 1
ATOM 1150 N N . SER A 1 146 ? 11.297 2.85 8.773 1 97 146 SER A N 1
ATOM 1151 C CA . SER A 1 146 ? 12.297 1.908 8.281 1 97 146 SER A CA 1
ATOM 1152 C C . SER A 1 146 ? 12.445 1.992 6.766 1 97 146 SER A C 1
ATOM 1154 O O . SER A 1 146 ? 11.672 2.691 6.105 1 97 146 SER A O 1
ATOM 1156 N N . GLU A 1 147 ? 13.414 1.278 6.277 1 96.81 147 GLU A N 1
ATOM 1157 C CA . GLU A 1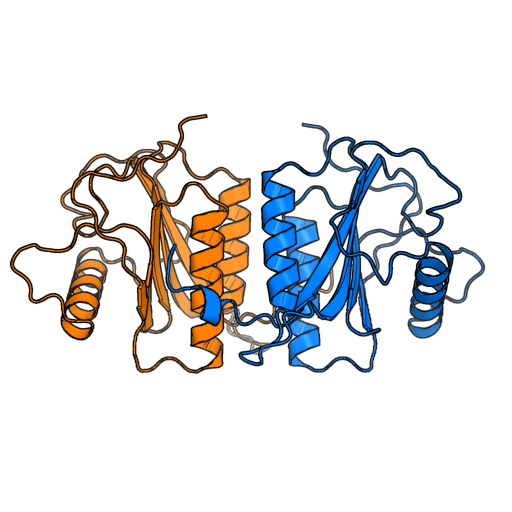 147 ? 13.57 1.188 4.832 1 96.81 147 GLU A CA 1
ATOM 1158 C C . GLU A 1 147 ? 12.32 0.611 4.176 1 96.81 147 GLU A C 1
ATOM 1160 O O . GLU A 1 147 ? 11.898 1.07 3.109 1 96.81 147 GLU A O 1
ATOM 1165 N N . LYS A 1 148 ? 11.727 -0.362 4.832 1 96.25 148 LYS A N 1
ATOM 1166 C CA . LYS A 1 148 ? 10.508 -0.969 4.305 1 96.25 148 LYS A CA 1
ATOM 1167 C C . LYS A 1 148 ? 9.344 0.023 4.32 1 96.25 148 LYS A C 1
ATOM 1169 O O . LYS A 1 148 ? 8.57 0.095 3.361 1 96.25 148 LYS A O 1
ATOM 1174 N N . ASP A 1 149 ? 9.25 0.748 5.383 1 97.75 149 ASP A N 1
ATOM 1175 C CA . ASP A 1 149 ? 8.219 1.773 5.438 1 97.75 149 ASP A CA 1
ATOM 1176 C C . ASP A 1 149 ? 8.352 2.758 4.277 1 97.75 149 ASP A C 1
ATOM 1178 O O . ASP A 1 149 ? 7.367 3.098 3.623 1 97.75 149 ASP A O 1
ATOM 1182 N N . ARG A 1 150 ? 9.555 3.137 4.078 1 98.25 150 ARG A N 1
ATOM 1183 C CA . ARG A 1 150 ? 9.805 4.145 3.055 1 98.25 150 ARG A CA 1
ATOM 1184 C C . ARG A 1 150 ? 9.531 3.59 1.66 1 98.25 150 ARG A C 1
ATOM 1186 O O . ARG A 1 150 ? 9.062 4.312 0.778 1 98.25 150 ARG A O 1
ATOM 1193 N N . ALA A 1 151 ? 9.773 2.346 1.456 1 96.81 151 ALA A N 1
ATOM 1194 C CA . ALA A 1 151 ? 9.453 1.705 0.184 1 96.81 151 ALA A CA 1
ATOM 1195 C C . ALA A 1 151 ? 7.945 1.683 -0.052 1 96.81 151 ALA A C 1
ATOM 1197 O O . ALA A 1 151 ? 7.477 1.999 -1.148 1 96.81 151 ALA A O 1
ATOM 1198 N N . TRP A 1 152 ? 7.191 1.342 0.988 1 97.5 152 TRP A N 1
ATOM 1199 C CA . TRP A 1 152 ? 5.734 1.32 0.901 1 97.5 152 TRP A CA 1
ATOM 1200 C C . TRP A 1 152 ? 5.184 2.721 0.654 1 97.5 152 TRP A C 1
ATOM 1202 O O . TRP A 1 152 ? 4.273 2.9 -0.158 1 97.5 152 TRP A O 1
ATOM 1212 N N . ILE A 1 153 ? 5.73 3.68 1.327 1 98.25 153 ILE A N 1
ATOM 1213 C CA . ILE A 1 153 ? 5.297 5.062 1.176 1 98.25 153 ILE A CA 1
ATOM 1214 C C . ILE A 1 153 ? 5.578 5.543 -0.246 1 98.25 153 ILE A C 1
ATOM 1216 O O . ILE A 1 153 ? 4.738 6.191 -0.869 1 98.25 153 ILE A O 1
ATOM 1220 N N . GLY A 1 154 ? 6.75 5.207 -0.73 1 96.19 154 GLY A N 1
ATOM 1221 C CA . GLY A 1 154 ? 7.074 5.535 -2.109 1 96.19 154 GLY A CA 1
ATOM 1222 C C . GLY A 1 154 ? 6.129 4.902 -3.111 1 96.19 154 GLY A C 1
ATOM 1223 O O . GLY A 1 154 ? 5.727 5.543 -4.086 1 96.19 154 GLY A O 1
ATOM 1224 N N . ALA A 1 155 ? 5.762 3.668 -2.889 1 94.75 155 ALA A N 1
ATOM 1225 C CA . ALA A 1 155 ? 4.832 2.967 -3.77 1 94.75 155 ALA A CA 1
ATOM 1226 C C . ALA A 1 155 ? 3.461 3.635 -3.76 1 94.75 155 ALA A C 1
ATOM 1228 O O . ALA A 1 155 ? 2.842 3.812 -4.812 1 94.75 155 ALA A O 1
ATOM 1229 N N . LEU A 1 156 ? 3.023 4.031 -2.6 1 95.44 156 LEU A N 1
ATOM 1230 C CA . LEU A 1 156 ? 1.727 4.688 -2.479 1 95.44 156 LEU A CA 1
ATOM 1231 C C . LEU A 1 156 ? 1.747 6.059 -3.148 1 95.44 156 LEU A C 1
ATOM 1233 O O . LEU A 1 156 ? 0.763 6.469 -3.77 1 95.44 156 LEU A O 1
ATOM 1237 N N . ALA A 1 157 ? 2.881 6.738 -2.984 1 95.19 157 ALA A N 1
ATOM 1238 C CA . ALA A 1 157 ? 3.01 8.055 -3.611 1 95.19 157 ALA A CA 1
ATOM 1239 C C . ALA A 1 157 ? 2.871 7.953 -5.129 1 95.19 157 ALA A C 1
ATOM 1241 O O . ALA A 1 157 ? 2.207 8.781 -5.754 1 95.19 157 ALA A O 1
ATOM 1242 N N . LYS A 1 158 ? 3.424 6.93 -5.676 1 91.31 158 LYS A N 1
ATOM 1243 C CA . LYS A 1 158 ? 3.322 6.727 -7.117 1 91.31 158 LYS A CA 1
ATOM 1244 C C . LYS A 1 158 ? 1.887 6.418 -7.531 1 91.31 158 LYS A C 1
ATOM 1246 O O . LYS A 1 158 ? 1.422 6.883 -8.57 1 91.31 158 LYS A O 1
ATOM 1251 N N . LYS A 1 159 ? 1.196 5.688 -6.719 1 90.12 159 LYS A N 1
ATOM 1252 C CA . LYS A 1 159 ? -0.186 5.32 -7.016 1 90.12 159 LYS A CA 1
ATOM 1253 C C . LYS A 1 159 ? -1.09 6.551 -7.016 1 90.12 159 LYS A C 1
ATOM 1255 O O . LYS A 1 159 ? -1.901 6.73 -7.93 1 90.12 159 LYS A O 1
ATOM 1260 N N . VAL A 1 160 ? -0.962 7.422 -5.992 1 90.31 160 VAL A N 1
ATOM 1261 C CA . VAL A 1 160 ? -1.88 8.547 -5.844 1 90.31 160 VAL A CA 1
ATOM 1262 C C . VAL A 1 160 ? -1.541 9.633 -6.863 1 90.31 160 VAL A C 1
ATOM 1264 O O . VAL A 1 160 ? -2.375 10.484 -7.172 1 90.31 160 VAL A O 1
ATOM 1267 N N . GLY A 1 161 ? -0.294 9.578 -7.391 1 85.31 161 GLY A N 1
ATOM 1268 C CA . GLY A 1 161 ? 0.104 10.516 -8.422 1 85.31 161 GLY A CA 1
ATOM 1269 C C . GLY A 1 161 ? -0.37 10.117 -9.805 1 85.31 161 GLY A C 1
ATOM 1270 O O . GLY A 1 161 ? -0.23 10.883 -10.766 1 85.31 161 GLY A O 1
ATOM 1271 N N . GLY A 1 162 ? -1.103 9.008 -9.914 1 74.44 162 GLY A N 1
ATOM 1272 C CA . GLY A 1 162 ? -1.665 8.586 -11.18 1 74.44 162 GLY A CA 1
ATOM 1273 C C . GLY A 1 162 ? -0.704 7.754 -12.008 1 74.44 162 GLY A C 1
ATOM 1274 O O . GLY A 1 162 ? -0.928 7.543 -13.203 1 74.44 162 GLY A O 1
ATOM 1275 N N . LYS A 1 163 ? 0.504 7.445 -11.586 1 58.12 163 LYS A N 1
ATOM 1276 C CA . LYS A 1 163 ? 1.416 6.672 -12.414 1 58.12 163 LYS A CA 1
ATOM 1277 C C . LYS A 1 163 ? 0.875 5.266 -12.664 1 58.12 163 LYS A C 1
ATOM 1279 O O . LYS A 1 163 ? 0.496 4.566 -11.719 1 58.12 163 LYS A O 1
ATOM 1284 N N . SER A 1 164 ? 0.242 4.98 -13.891 1 50.91 164 SER A N 1
ATOM 1285 C CA . SER A 1 164 ? -0.038 3.605 -14.297 1 50.91 164 SER A CA 1
ATOM 1286 C C . SER A 1 164 ? 1.212 2.736 -14.203 1 50.91 164 SER A C 1
ATOM 1288 O O . SER A 1 164 ? 2.205 2.994 -14.891 1 50.91 164 SER A O 1
ATOM 1290 N N . VAL A 1 165 ? 1.551 2.303 -13.125 1 48.66 165 VAL A N 1
ATOM 1291 C CA . VAL A 1 165 ? 2.682 1.388 -13.008 1 48.66 165 VAL A CA 1
ATOM 1292 C C . VAL A 1 165 ? 2.654 0.385 -14.156 1 48.66 165 VAL A C 1
ATOM 1294 O O . VAL A 1 165 ? 3.576 -0.42 -14.312 1 48.66 165 VAL A O 1
ATOM 1297 N N . CYS A 1 166 ? 1.617 0.267 -14.906 1 47.47 166 CYS A N 1
ATOM 1298 C CA . CYS A 1 166 ? 1.524 -0.739 -15.953 1 47.47 166 CYS A CA 1
ATOM 1299 C C . CYS A 1 166 ? 2.693 -0.623 -16.922 1 47.47 166 CYS A C 1
ATOM 1301 O O . CYS A 1 166 ? 3.135 -1.623 -17.5 1 47.47 166 CYS A O 1
ATOM 1303 N N . ASN A 1 167 ? 3.064 0.548 -17.203 1 45.66 167 ASN A N 1
ATOM 1304 C CA . ASN A 1 167 ? 4.055 0.62 -18.266 1 45.66 167 ASN A CA 1
ATOM 1305 C C . ASN A 1 167 ? 5.391 0.025 -17.828 1 45.66 167 ASN A C 1
ATOM 1307 O O . ASN A 1 167 ? 6.188 -0.406 -18.672 1 45.66 167 ASN A O 1
ATOM 1311 N N . ASP A 1 168 ? 5.602 -0.015 -16.641 1 45.97 168 ASP A N 1
ATOM 1312 C CA . ASP A 1 168 ? 6.891 -0.556 -16.219 1 45.97 168 ASP A CA 1
ATOM 1313 C C . ASP A 1 168 ? 6.781 -2.043 -15.891 1 45.97 168 ASP A C 1
ATOM 1315 O O . ASP A 1 168 ? 7.738 -2.646 -15.398 1 45.97 168 ASP A O 1
ATOM 1319 N N . PHE A 1 169 ? 5.711 -2.68 -16.078 1 46.66 169 PHE A N 1
ATOM 1320 C CA . PHE A 1 169 ? 5.496 -3.988 -15.477 1 46.66 169 PHE A CA 1
ATOM 1321 C C . PHE A 1 169 ? 6.168 -5.082 -16.297 1 46.66 169 PHE A C 1
ATOM 1323 O O . PHE A 1 169 ? 5.824 -6.258 -16.172 1 46.66 169 PHE A O 1
ATOM 1330 N N . GLN A 1 170 ? 6.82 -4.805 -17.297 1 45.34 170 GLN A N 1
ATOM 1331 C CA . GLN A 1 170 ? 7.352 -5.922 -18.062 1 45.34 170 GLN A CA 1
ATOM 1332 C C . GLN A 1 170 ? 8.156 -6.867 -17.188 1 45.34 170 GLN A C 1
ATOM 1334 O O . GLN A 1 170 ? 8.25 -8.062 -17.469 1 45.34 170 GLN A O 1
ATOM 1339 N N . GLY A 1 171 ? 9.016 -6.285 -16.234 1 43.66 171 GLY A N 1
ATOM 1340 C CA . GLY A 1 171 ? 9.945 -7.184 -15.555 1 43.66 171 GLY A CA 1
ATOM 1341 C C . GLY A 1 171 ? 9.867 -7.09 -14.047 1 43.66 171 GLY A C 1
ATOM 1342 O O . GLY A 1 171 ? 9.742 -6 -13.492 1 43.66 171 GLY A O 1
ATOM 1343 N N . ILE A 1 172 ? 9.195 -7.973 -13.422 1 45.28 172 ILE A N 1
ATOM 1344 C CA . ILE A 1 172 ? 9.469 -7.98 -11.984 1 45.28 172 ILE A CA 1
ATOM 1345 C C . ILE A 1 172 ? 10.938 -8.32 -11.75 1 45.28 172 ILE A C 1
ATOM 1347 O O . ILE A 1 172 ? 11.5 -9.188 -12.43 1 45.28 172 ILE A O 1
ATOM 1351 N N . MET B 1 1 ? 18.719 -11.594 8.039 1 47.94 1 MET B N 1
ATOM 1352 C CA . MET B 1 1 ? 17.375 -11.82 7.539 1 47.94 1 MET B CA 1
ATOM 1353 C C . MET B 1 1 ? 17.391 -12.641 6.25 1 47.94 1 MET B C 1
ATOM 1355 O O . MET B 1 1 ? 18.219 -12.391 5.367 1 47.94 1 MET B O 1
ATOM 1359 N N . ASP B 1 2 ? 16.891 -13.805 6.273 1 67.75 2 ASP B N 1
ATOM 1360 C CA . ASP B 1 2 ? 16.938 -14.695 5.117 1 67.75 2 ASP B CA 1
ATOM 1361 C C . ASP B 1 2 ? 16.438 -13.992 3.859 1 67.75 2 ASP B C 1
ATOM 1363 O O . ASP B 1 2 ? 15.508 -13.18 3.93 1 67.75 2 ASP B O 1
ATOM 1367 N N . GLN B 1 3 ? 17.266 -13.797 2.834 1 80.5 3 GLN B N 1
ATOM 1368 C CA . GLN B 1 3 ? 16.875 -13.227 1.547 1 80.5 3 GLN B CA 1
ATOM 1369 C C . GLN B 1 3 ? 16.125 -14.25 0.698 1 80.5 3 GLN B C 1
ATOM 1371 O O . GLN B 1 3 ? 16.359 -15.453 0.812 1 80.5 3 GLN B O 1
ATOM 1376 N N . THR B 1 4 ? 15.109 -13.766 0.052 1 87.44 4 THR B N 1
ATOM 1377 C CA . THR B 1 4 ? 14.367 -14.641 -0.848 1 87.44 4 THR B CA 1
ATOM 1378 C C . THR B 1 4 ? 15.289 -15.242 -1.904 1 87.44 4 THR B C 1
ATOM 1380 O O . THR B 1 4 ? 16.219 -14.586 -2.369 1 87.44 4 THR B O 1
ATOM 1383 N N . THR B 1 5 ? 15.086 -16.531 -2.111 1 91.25 5 THR B N 1
ATOM 1384 C CA . THR B 1 5 ? 15.789 -17.219 -3.189 1 91.25 5 THR B CA 1
ATOM 1385 C C . THR B 1 5 ? 14.82 -17.641 -4.289 1 91.25 5 THR B C 1
ATOM 1387 O O . THR B 1 5 ? 13.703 -18.062 -4.008 1 91.25 5 THR B O 1
ATOM 1390 N N . ILE B 1 6 ? 15.242 -17.516 -5.512 1 92.06 6 ILE B N 1
ATOM 1391 C CA . ILE B 1 6 ? 14.43 -17.938 -6.645 1 92.06 6 ILE B CA 1
ATOM 1392 C C . ILE B 1 6 ? 14.695 -19.422 -6.941 1 92.06 6 ILE B C 1
ATOM 1394 O O . ILE B 1 6 ? 15.836 -19.797 -7.215 1 92.06 6 ILE B O 1
ATOM 1398 N N . PRO B 1 7 ? 13.656 -20.172 -6.879 1 90.25 7 PRO B N 1
ATOM 1399 C CA . PRO B 1 7 ? 13.859 -21.609 -7.09 1 90.25 7 PRO B CA 1
ATOM 1400 C C . PRO B 1 7 ? 14.359 -21.922 -8.492 1 90.25 7 PRO B C 1
ATOM 1402 O O . PRO B 1 7 ? 13.992 -21.25 -9.453 1 90.25 7 PRO B O 1
ATOM 1405 N N . ASP B 1 8 ? 15.031 -23 -8.492 1 87.5 8 ASP B N 1
ATOM 1406 C CA . ASP B 1 8 ? 15.516 -23.469 -9.789 1 87.5 8 ASP B CA 1
ATOM 1407 C C . ASP B 1 8 ? 14.352 -23.891 -10.695 1 87.5 8 ASP B C 1
ATOM 1409 O O . ASP B 1 8 ? 13.406 -24.531 -10.242 1 87.5 8 ASP B O 1
ATOM 1413 N N . GLY B 1 9 ? 14.477 -23.5 -11.969 1 88.25 9 GLY B N 1
ATOM 1414 C CA . GLY B 1 9 ? 13.477 -23.906 -12.938 1 88.25 9 GLY B CA 1
ATOM 1415 C C . GLY B 1 9 ? 12.25 -23.016 -12.938 1 88.25 9 GLY B C 1
ATOM 1416 O O . GLY B 1 9 ? 11.305 -23.25 -13.703 1 88.25 9 GLY B O 1
ATOM 1417 N N . SER B 1 10 ? 12.305 -22.047 -12.117 1 91.81 10 SER B N 1
ATOM 1418 C CA . SER B 1 10 ? 11.156 -21.141 -12.102 1 91.81 10 SER B CA 1
ATOM 1419 C C . SER B 1 10 ? 11.195 -20.188 -13.297 1 91.81 10 SER B C 1
ATOM 1421 O O . SER B 1 10 ? 12.266 -19.906 -13.852 1 91.81 10 SER B O 1
ATOM 1423 N N . GLU B 1 11 ? 10.07 -19.844 -13.711 1 92.56 11 GLU B N 1
ATOM 1424 C CA . GLU B 1 11 ? 9.922 -18.859 -14.773 1 92.56 11 GLU B CA 1
ATOM 1425 C C . GLU B 1 11 ? 9.219 -17.594 -14.258 1 92.56 11 GLU B C 1
ATOM 1427 O O . GLU B 1 11 ? 8.328 -17.688 -13.414 1 92.56 11 GLU B O 1
ATOM 1432 N N . GLN B 1 12 ? 9.656 -16.438 -14.742 1 94 12 GLN B N 1
ATOM 1433 C CA . GLN B 1 12 ? 8.953 -15.195 -14.438 1 94 12 GLN B CA 1
ATOM 1434 C C . GLN B 1 12 ? 7.68 -15.062 -15.273 1 94 12 GLN B C 1
ATOM 1436 O O . GLN B 1 12 ? 7.73 -15.148 -16.5 1 94 12 GLN B O 1
ATOM 1441 N N . ILE B 1 13 ? 6.598 -14.906 -14.609 1 94.12 13 ILE B N 1
ATOM 1442 C CA . ILE B 1 13 ? 5.293 -14.867 -15.266 1 94.12 13 ILE B CA 1
ATOM 1443 C C . ILE B 1 13 ? 4.566 -13.578 -14.891 1 94.12 13 ILE B C 1
ATOM 1445 O O . ILE B 1 13 ? 4.672 -13.102 -13.758 1 94.12 13 ILE B O 1
ATOM 1449 N N . PHE B 1 14 ? 3.916 -12.914 -15.867 1 95.69 14 PHE B N 1
ATOM 1450 C CA . PHE B 1 14 ? 2.896 -11.891 -15.648 1 95.69 14 PHE B CA 1
ATOM 1451 C C . PHE B 1 14 ? 1.704 -12.117 -16.578 1 95.69 14 PHE B C 1
ATOM 1453 O O . PHE B 1 14 ? 1.8 -11.891 -17.781 1 95.69 14 PHE B O 1
ATOM 1460 N N . LEU B 1 15 ? 0.587 -12.664 -15.953 1 95.38 15 LEU B N 1
ATOM 1461 C CA . LEU B 1 15 ? -0.616 -13.008 -16.703 1 95.38 15 LEU B CA 1
ATOM 1462 C C . LEU B 1 15 ? -1.854 -12.398 -16.062 1 95.38 15 LEU B C 1
ATOM 1464 O O . LEU B 1 15 ? -1.971 -12.375 -14.828 1 95.38 15 LEU B O 1
ATOM 1468 N N . MET B 1 16 ? -2.721 -11.922 -16.938 1 95.19 16 MET B N 1
ATOM 1469 C CA . MET B 1 16 ? -4.008 -11.445 -16.438 1 95.19 16 MET B CA 1
ATOM 1470 C C . MET B 1 16 ? -5.148 -11.938 -17.312 1 95.19 16 MET B C 1
ATOM 1472 O O . MET B 1 16 ? -4.996 -12.039 -18.531 1 95.19 16 MET B O 1
ATOM 1476 N N . SER B 1 17 ? -6.25 -12.156 -16.656 1 95.06 17 SER B N 1
ATOM 1477 C CA . SER B 1 17 ? -7.465 -12.5 -17.391 1 95.06 17 SER B CA 1
ATOM 1478 C C . SER B 1 17 ? -7.832 -11.398 -18.391 1 95.06 17 SER B C 1
ATOM 1480 O O . SER B 1 17 ? -7.543 -10.227 -18.156 1 95.06 17 SER B O 1
ATOM 1482 N N . GLU B 1 18 ? -8.5 -11.727 -19.484 1 90 18 GLU B N 1
ATOM 1483 C CA . GLU B 1 18 ? -8.836 -10.789 -20.547 1 90 18 GLU B CA 1
ATOM 1484 C C . GLU B 1 18 ? -10.078 -9.977 -20.203 1 90 18 GLU B C 1
ATOM 1486 O O . GLU B 1 18 ? -10.258 -8.859 -20.703 1 90 18 GLU B O 1
ATOM 1491 N N . ASP B 1 19 ? -10.953 -10.477 -19.438 1 87.31 19 ASP B N 1
ATOM 1492 C CA . ASP B 1 19 ? -12.242 -9.844 -19.156 1 87.31 19 ASP B CA 1
ATOM 1493 C C . ASP B 1 19 ? -12.148 -8.891 -17.984 1 87.31 19 ASP B C 1
ATOM 1495 O O . ASP B 1 19 ? -13.148 -8.641 -17.297 1 87.31 19 ASP B O 1
ATOM 1499 N N . VAL B 1 20 ? -11.039 -8.297 -17.656 1 85.81 20 VAL B N 1
ATOM 1500 C CA . VAL B 1 20 ? -10.852 -7.336 -16.578 1 85.81 20 VAL B CA 1
ATOM 1501 C C . VAL B 1 20 ? -10.953 -5.914 -17.125 1 85.81 20 VAL B C 1
ATOM 1503 O O . VAL B 1 20 ? -10.461 -5.621 -18.219 1 85.81 20 VAL B O 1
ATOM 1506 N N . SER B 1 21 ? -11.711 -5.043 -16.438 1 85.94 21 SER B N 1
ATOM 1507 C CA . SER B 1 21 ? -11.812 -3.648 -16.844 1 85.94 21 SER B CA 1
ATOM 1508 C C . SER B 1 21 ? -10.438 -2.975 -16.859 1 85.94 21 SER B C 1
ATOM 1510 O O . SER B 1 21 ? -9.516 -3.43 -16.188 1 85.94 21 SER B O 1
ATOM 1512 N N . GLY B 1 22 ? -10.305 -1.893 -17.594 1 84 22 GLY B N 1
ATOM 1513 C CA . GLY B 1 22 ? -9.055 -1.149 -17.656 1 84 22 GLY B CA 1
ATOM 1514 C C . GLY B 1 22 ? -8.562 -0.691 -16.281 1 84 22 GLY B C 1
ATOM 1515 O O . GLY B 1 22 ? -7.391 -0.861 -15.953 1 84 22 GLY B O 1
ATOM 1516 N N . THR B 1 23 ? -9.453 -0.165 -15.516 1 82.94 23 THR B N 1
ATOM 1517 C CA . THR B 1 23 ? -9.109 0.334 -14.188 1 82.94 23 THR B CA 1
ATOM 1518 C C . THR B 1 23 ? -8.672 -0.81 -13.281 1 82.94 23 THR B C 1
ATOM 1520 O O . THR B 1 23 ? -7.695 -0.685 -12.539 1 82.94 23 THR B O 1
ATOM 1523 N N . GLN B 1 24 ? -9.375 -1.906 -13.398 1 87.38 24 GLN B N 1
ATOM 1524 C CA . GLN B 1 24 ? -9.039 -3.059 -12.57 1 87.38 24 GLN B CA 1
ATOM 1525 C C . GLN B 1 24 ?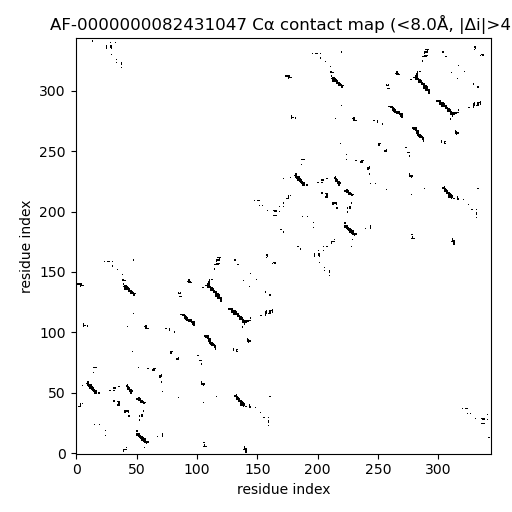 -7.699 -3.66 -12.969 1 87.38 24 GLN B C 1
ATOM 1527 O O . GLN B 1 24 ? -6.941 -4.129 -12.125 1 87.38 24 GLN B O 1
ATOM 1532 N N . LYS B 1 25 ? -7.512 -3.629 -14.227 1 90 25 LYS B N 1
ATOM 1533 C CA . LYS B 1 25 ? -6.234 -4.133 -14.727 1 90 25 LYS B CA 1
ATOM 1534 C C . LYS B 1 25 ? -5.066 -3.34 -14.148 1 90 25 LYS B C 1
ATOM 1536 O O . LYS B 1 25 ? -4.082 -3.922 -13.68 1 90 25 LYS B O 1
ATOM 1541 N N . GLU B 1 26 ? -5.164 -2.092 -14.156 1 87.81 26 GLU B N 1
ATOM 1542 C CA . GLU B 1 26 ? -4.113 -1.218 -13.641 1 87.81 26 GLU B CA 1
ATOM 1543 C C . GLU B 1 26 ? -3.924 -1.412 -12.133 1 87.81 26 GLU B C 1
ATOM 1545 O O . GLU B 1 26 ? -2.791 -1.465 -11.648 1 87.81 26 GLU B O 1
ATOM 1550 N N . ASP B 1 27 ? -5.027 -1.592 -11.484 1 88.5 27 ASP B N 1
ATOM 1551 C CA . ASP B 1 27 ? -4.973 -1.768 -10.031 1 88.5 27 ASP B CA 1
ATOM 1552 C C . ASP B 1 27 ? -4.316 -3.096 -9.664 1 88.5 27 ASP B C 1
ATOM 1554 O O . ASP B 1 27 ? -3.484 -3.152 -8.758 1 88.5 27 ASP B O 1
ATOM 1558 N N . LEU B 1 28 ? -4.676 -4.105 -10.406 1 93.31 28 LEU B N 1
ATOM 1559 C CA . LEU B 1 28 ? -4.113 -5.426 -10.133 1 93.31 28 LEU B CA 1
ATOM 1560 C C . LEU B 1 28 ? -2.631 -5.469 -10.477 1 93.31 28 LEU B C 1
ATOM 1562 O O . LEU B 1 28 ? -1.835 -6.062 -9.75 1 93.31 28 LEU B O 1
ATOM 1566 N N . ALA B 1 29 ? -2.357 -4.824 -11.578 1 93.81 29 ALA B N 1
ATOM 1567 C CA . ALA B 1 29 ? -0.952 -4.746 -11.969 1 93.81 29 ALA B CA 1
ATOM 1568 C C . ALA B 1 29 ? -0.125 -4.031 -10.906 1 93.81 29 ALA B C 1
ATOM 1570 O O . ALA B 1 29 ? 0.951 -4.5 -10.523 1 93.81 29 ALA B O 1
ATOM 1571 N N . TRP B 1 30 ? -0.59 -2.998 -10.414 1 93.19 30 TRP B N 1
ATOM 1572 C CA . TRP B 1 30 ? 0.106 -2.238 -9.383 1 93.19 30 TRP B CA 1
ATOM 1573 C C . TRP B 1 30 ? 0.201 -3.039 -8.086 1 93.19 30 TRP B C 1
ATOM 1575 O O . TRP B 1 30 ? 1.274 -3.133 -7.488 1 93.19 30 TRP B O 1
ATOM 1585 N N . ALA B 1 31 ? -0.905 -3.598 -7.664 1 95.56 31 ALA B N 1
ATOM 1586 C CA . ALA B 1 31 ? -0.944 -4.312 -6.391 1 95.56 31 ALA B CA 1
ATOM 1587 C C . ALA B 1 31 ? 0.041 -5.48 -6.387 1 95.56 31 ALA B C 1
ATOM 1589 O O . ALA B 1 31 ? 0.795 -5.66 -5.43 1 95.56 31 ALA B O 1
ATOM 1590 N N . THR B 1 32 ? 0.031 -6.254 -7.438 1 97.06 32 THR B N 1
ATOM 1591 C CA . THR B 1 32 ? 0.913 -7.414 -7.477 1 97.06 32 THR B CA 1
ATOM 1592 C C . THR B 1 32 ? 2.373 -6.98 -7.562 1 97.06 32 THR B C 1
ATOM 1594 O O . THR B 1 32 ? 3.246 -7.594 -6.941 1 97.06 32 THR B O 1
ATOM 1597 N N . TYR B 1 33 ? 2.59 -5.895 -8.227 1 96.25 33 TYR B N 1
ATOM 1598 C CA . TYR B 1 33 ? 3.941 -5.355 -8.312 1 96.25 33 TYR B CA 1
ATOM 1599 C C . TYR B 1 33 ? 4.441 -4.914 -6.945 1 96.25 33 TYR B C 1
ATOM 1601 O O . TYR B 1 33 ? 5.547 -5.281 -6.535 1 96.25 33 TYR B O 1
ATOM 1609 N N . VAL B 1 34 ? 3.66 -4.141 -6.285 1 96.56 34 VAL B N 1
ATOM 1610 C CA . VAL B 1 34 ? 4.082 -3.588 -5.004 1 96.56 34 VAL B CA 1
ATOM 1611 C C . VAL B 1 34 ? 4.273 -4.715 -3.988 1 96.56 34 VAL B C 1
ATOM 1613 O O . VAL B 1 34 ? 5.184 -4.664 -3.158 1 96.56 34 VAL B O 1
ATOM 1616 N N . LEU B 1 35 ? 3.445 -5.73 -4.008 1 98.06 35 LEU B N 1
ATOM 1617 C CA . LEU B 1 35 ? 3.578 -6.852 -3.086 1 98.06 35 LEU B CA 1
ATOM 1618 C C . LEU B 1 35 ? 4.879 -7.609 -3.332 1 98.06 35 LEU B C 1
ATOM 1620 O O . LEU B 1 35 ? 5.559 -8.008 -2.385 1 98.06 35 LEU B O 1
ATOM 1624 N N . LEU B 1 36 ? 5.215 -7.762 -4.547 1 97.69 36 LEU B N 1
ATOM 1625 C CA . LEU B 1 36 ? 6.453 -8.453 -4.883 1 97.69 36 LEU B CA 1
ATOM 1626 C C . LEU B 1 36 ? 7.668 -7.633 -4.465 1 97.69 36 LEU B C 1
ATOM 1628 O O . LEU B 1 36 ? 8.672 -8.188 -4.02 1 97.69 36 LEU B O 1
ATOM 1632 N N . ARG B 1 37 ? 7.531 -6.352 -4.516 1 96.38 37 ARG B N 1
ATOM 1633 C CA . ARG B 1 37 ? 8.68 -5.484 -4.273 1 96.38 37 ARG B CA 1
ATOM 1634 C C . ARG B 1 37 ? 8.836 -5.191 -2.783 1 96.38 37 ARG B C 1
ATOM 1636 O O . ARG B 1 37 ? 9.953 -5 -2.297 1 96.38 37 ARG B O 1
ATOM 1643 N N . ASN B 1 38 ? 7.707 -5.23 -2.131 1 97.38 38 ASN B N 1
ATOM 1644 C CA . ASN B 1 38 ? 7.773 -4.672 -0.784 1 97.38 38 ASN B CA 1
ATOM 1645 C C . ASN B 1 38 ? 7.543 -5.742 0.279 1 97.38 38 ASN B C 1
ATOM 1647 O O . ASN B 1 38 ? 7.387 -5.426 1.46 1 97.38 38 ASN B O 1
ATOM 1651 N N . THR B 1 39 ? 7.426 -6.953 -0.037 1 97.88 39 THR B N 1
ATOM 1652 C CA . THR B 1 39 ? 7.41 -8.094 0.875 1 97.88 39 THR B CA 1
ATOM 1653 C C . THR B 1 39 ? 8.398 -9.164 0.424 1 97.88 39 THR B C 1
ATOM 1655 O O . THR B 1 39 ? 9.078 -8.992 -0.592 1 97.88 39 THR B O 1
ATOM 1658 N N . ASN B 1 40 ? 8.492 -10.172 1.223 1 97.94 40 ASN B N 1
ATOM 1659 C CA . ASN B 1 40 ? 9.383 -11.273 0.858 1 97.94 40 ASN B CA 1
ATOM 1660 C C . ASN B 1 40 ? 8.703 -12.25 -0.094 1 97.94 40 ASN B C 1
ATOM 1662 O O . ASN B 1 40 ? 9.047 -13.43 -0.127 1 97.94 40 ASN B O 1
ATOM 1666 N N . THR B 1 41 ? 7.746 -11.812 -0.866 1 98.19 41 THR B N 1
ATOM 1667 C CA . THR B 1 41 ? 6.992 -12.625 -1.82 1 98.19 41 THR B CA 1
ATOM 1668 C C . THR B 1 41 ? 7.809 -12.859 -3.09 1 98.19 41 THR B C 1
ATOM 1670 O O . THR B 1 41 ? 8.453 -11.938 -3.598 1 98.19 41 THR B O 1
ATOM 1673 N N . ILE B 1 42 ? 7.777 -14.094 -3.594 1 98.19 42 ILE B N 1
ATOM 1674 C CA . ILE B 1 42 ? 8.414 -14.336 -4.883 1 98.19 42 ILE B CA 1
ATOM 1675 C C . ILE B 1 42 ? 7.355 -14.617 -5.941 1 98.19 42 ILE B C 1
ATOM 1677 O O . ILE B 1 42 ? 7.633 -14.539 -7.141 1 98.19 42 ILE B O 1
ATOM 1681 N N . ALA B 1 43 ? 6.156 -15.039 -5.559 1 98.38 43 ALA B N 1
ATOM 1682 C CA . ALA B 1 43 ? 5.051 -15.344 -6.461 1 98.38 43 ALA B CA 1
ATOM 1683 C C . ALA B 1 43 ? 3.719 -14.883 -5.875 1 98.38 43 ALA B C 1
ATOM 1685 O O . ALA B 1 43 ? 3.441 -15.109 -4.695 1 98.38 43 ALA B O 1
ATOM 1686 N N . VAL B 1 44 ? 2.916 -14.18 -6.695 1 98.69 44 VAL B N 1
ATOM 1687 C CA . VAL B 1 44 ? 1.621 -13.672 -6.254 1 98.69 44 VAL B CA 1
ATOM 1688 C C . VAL B 1 44 ? 0.546 -14.039 -7.273 1 98.69 44 VAL B C 1
ATOM 1690 O O . VAL B 1 44 ? 0.792 -14 -8.484 1 98.69 44 VAL B O 1
ATOM 1693 N N . LEU B 1 45 ? -0.622 -14.484 -6.785 1 98.38 45 LEU B N 1
ATOM 1694 C CA . LEU B 1 45 ? -1.801 -14.797 -7.586 1 98.38 45 LEU B CA 1
ATOM 1695 C C . LEU B 1 45 ? -3.051 -14.172 -6.977 1 98.38 45 LEU B C 1
ATOM 1697 O O . LEU B 1 45 ? -3.283 -14.289 -5.77 1 98.38 45 LEU B O 1
ATOM 1701 N N . THR B 1 46 ? -3.725 -13.406 -7.777 1 97.56 46 THR B N 1
ATOM 1702 C CA . THR B 1 46 ? -5.027 -12.914 -7.332 1 97.56 46 THR B CA 1
ATOM 1703 C C . THR B 1 46 ? -6.152 -13.578 -8.117 1 97.56 46 THR B C 1
ATOM 1705 O O . THR B 1 46 ? -6.012 -13.828 -9.32 1 97.56 46 THR B O 1
ATOM 1708 N N . SER B 1 47 ? -7.18 -13.969 -7.496 1 96.31 47 SER B N 1
ATOM 1709 C CA . SER B 1 47 ? -8.453 -14.383 -8.078 1 96.31 47 SER B CA 1
ATOM 1710 C C . SER B 1 47 ? -9.609 -13.562 -7.523 1 96.31 47 SER B C 1
ATOM 1712 O O . SER B 1 47 ? -10.094 -13.828 -6.422 1 96.31 47 SER B O 1
ATOM 1714 N N . ILE B 1 48 ? -9.969 -12.578 -8.25 1 93.19 48 ILE B N 1
ATOM 1715 C CA . ILE B 1 48 ? -10.992 -11.648 -7.797 1 93.19 48 ILE B CA 1
ATOM 1716 C C . ILE B 1 48 ? -12.148 -11.609 -8.797 1 93.19 48 ILE B C 1
ATOM 1718 O O . ILE B 1 48 ? -11.961 -11.234 -9.953 1 93.19 48 ILE B O 1
ATOM 1722 N N . GLN B 1 49 ? -13.297 -12.016 -8.289 1 88.94 49 GLN B N 1
ATOM 1723 C CA . GLN B 1 49 ? -14.5 -12.117 -9.117 1 88.94 49 GLN B CA 1
ATOM 1724 C C . GLN B 1 49 ? -14.242 -12.977 -10.352 1 88.94 49 GLN B C 1
ATOM 1726 O O . GLN B 1 49 ? -14.633 -12.602 -11.461 1 88.94 49 GLN B O 1
ATOM 1731 N N . GLY B 1 50 ? -13.438 -14.016 -10.109 1 88.12 50 GLY B N 1
ATOM 1732 C CA . GLY B 1 50 ? -13.18 -14.992 -11.156 1 88.12 50 GLY B CA 1
ATOM 1733 C C . GLY B 1 50 ? -12.055 -14.586 -12.086 1 88.12 50 GLY B C 1
ATOM 1734 O O . GLY B 1 50 ? -11.648 -15.367 -12.953 1 88.12 50 GLY B O 1
ATOM 1735 N N . GLU B 1 51 ? -11.523 -13.398 -11.953 1 93 51 GLU B N 1
ATOM 1736 C CA . GLU B 1 51 ? -10.445 -12.914 -12.805 1 93 51 GLU B CA 1
ATOM 1737 C C . GLU B 1 51 ? -9.086 -13.102 -12.133 1 93 51 GLU B C 1
ATOM 1739 O O . GLU B 1 51 ? -8.922 -12.789 -10.953 1 93 51 GLU B O 1
ATOM 1744 N N . LEU B 1 52 ? -8.156 -13.578 -12.953 1 96.69 52 LEU B N 1
ATOM 1745 C CA . LEU B 1 52 ? -6.863 -13.953 -12.391 1 96.69 52 LEU B CA 1
ATOM 1746 C C . LEU B 1 52 ? -5.793 -12.938 -12.773 1 96.69 52 LEU B C 1
ATOM 1748 O O . LEU B 1 52 ? -5.797 -12.414 -13.891 1 96.69 52 LEU B O 1
ATOM 1752 N N . CYS B 1 53 ? -4.965 -12.625 -11.875 1 97.06 53 CYS B N 1
ATOM 1753 C CA . CYS B 1 53 ? -3.662 -12.008 -12.102 1 97.06 53 CYS B CA 1
ATOM 1754 C C . CYS B 1 53 ? -2.551 -12.836 -11.461 1 97.06 53 CYS B C 1
ATOM 1756 O O . CYS B 1 53 ? -2.59 -13.117 -10.266 1 97.06 53 CYS B O 1
ATOM 1758 N N . VAL B 1 54 ? -1.615 -13.32 -12.281 1 97.62 54 VAL B N 1
ATOM 1759 C CA . VAL B 1 54 ? -0.496 -14.148 -11.844 1 97.62 54 VAL B CA 1
ATOM 1760 C C . VAL B 1 54 ? 0.822 -13.445 -12.156 1 97.62 54 VAL B C 1
ATOM 1762 O O . VAL B 1 54 ? 1.066 -13.047 -13.297 1 97.62 54 VAL B O 1
ATOM 1765 N N . ARG B 1 55 ? 1.625 -13.258 -11.086 1 97.81 55 ARG B N 1
ATOM 1766 C CA . ARG B 1 55 ? 2.863 -12.516 -11.289 1 97.81 55 ARG B CA 1
ATOM 1767 C C . ARG B 1 55 ? 3.977 -13.047 -10.391 1 97.81 55 ARG B C 1
ATOM 1769 O O . ARG B 1 55 ? 3.725 -13.453 -9.258 1 97.81 55 ARG B O 1
ATOM 1776 N N . GLY B 1 56 ? 5.234 -13.008 -10.898 1 97.94 56 GLY B N 1
ATOM 1777 C CA . GLY B 1 56 ? 6.395 -13.461 -10.148 1 97.94 56 GLY B CA 1
ATOM 1778 C C . GLY B 1 56 ? 7.004 -14.734 -10.688 1 97.94 56 GLY B C 1
ATOM 1779 O O . GLY B 1 56 ? 7.043 -14.945 -11.906 1 97.94 56 GLY B O 1
ATOM 1780 N N . TYR B 1 57 ? 7.559 -15.508 -9.812 1 97.44 57 TYR B N 1
ATOM 1781 C CA . TYR B 1 57 ? 8.266 -16.719 -10.227 1 97.44 57 TYR B CA 1
ATOM 1782 C C . TYR B 1 57 ? 7.434 -17.953 -9.93 1 97.44 57 TYR B C 1
ATOM 1784 O O . TYR B 1 57 ? 7.059 -18.203 -8.781 1 97.44 57 TYR B O 1
ATOM 1792 N N . TRP B 1 58 ? 7.148 -18.703 -10.984 1 96.56 58 TRP B N 1
ATOM 1793 C CA . TRP B 1 58 ? 6.309 -19.891 -10.883 1 96.56 58 TRP B CA 1
ATOM 1794 C C . TRP B 1 58 ? 6.957 -21.062 -11.594 1 96.56 58 TRP B C 1
ATOM 1796 O O . TRP B 1 58 ? 7.805 -20.891 -12.477 1 96.56 58 TRP B O 1
ATOM 1806 N N . ASN B 1 59 ? 6.625 -22.266 -11.117 1 93.69 59 ASN B N 1
ATOM 1807 C CA . ASN B 1 59 ? 6.953 -23.484 -11.836 1 93.69 59 ASN B CA 1
ATOM 1808 C C . ASN B 1 59 ? 5.734 -24.062 -12.547 1 93.69 59 ASN B C 1
ATOM 1810 O O . ASN B 1 59 ? 4.953 -24.812 -11.953 1 93.69 59 ASN B O 1
ATOM 1814 N N . THR B 1 60 ? 5.605 -23.75 -13.781 1 90.44 60 THR B N 1
ATOM 1815 C CA . THR B 1 60 ? 4.461 -24.25 -14.539 1 90.44 60 THR B CA 1
ATOM 1816 C C . THR B 1 60 ? 4.766 -25.609 -15.148 1 90.44 60 THR B C 1
ATOM 1818 O O . THR B 1 60 ? 5.93 -26 -15.258 1 90.44 60 THR B O 1
ATOM 1821 N N . PRO B 1 61 ? 3.736 -26.344 -15.492 1 90.06 61 PRO B N 1
ATOM 1822 C CA . PRO B 1 61 ? 3.945 -27.688 -16.031 1 90.06 61 PRO B CA 1
ATOM 1823 C C . PRO B 1 61 ? 4.797 -27.688 -17.297 1 90.06 61 PRO B C 1
ATOM 1825 O O . PRO B 1 61 ? 4.598 -26.844 -18.188 1 90.06 61 PRO B O 1
ATOM 1828 N N . ILE B 1 62 ? 5.695 -28.578 -17.359 1 84.38 62 ILE B N 1
ATOM 1829 C CA . ILE B 1 62 ? 6.637 -28.672 -18.469 1 84.38 62 ILE B CA 1
ATOM 1830 C C . ILE B 1 62 ? 5.906 -29.141 -19.719 1 84.38 62 ILE B C 1
ATOM 1832 O O . ILE B 1 62 ? 6.176 -28.656 -20.828 1 84.38 62 ILE B O 1
ATOM 1836 N N . ASP B 1 63 ? 4.938 -29.984 -19.625 1 87 63 ASP B N 1
ATOM 1837 C CA . ASP B 1 63 ? 4.289 -30.641 -20.75 1 87 63 ASP B CA 1
ATOM 1838 C C . ASP B 1 63 ? 3.096 -29.828 -21.25 1 87 63 ASP B C 1
ATOM 1840 O O . ASP B 1 63 ? 2.385 -30.266 -22.156 1 87 63 ASP B O 1
ATOM 1844 N N . MET B 1 64 ? 2.988 -28.625 -20.75 1 87.12 64 MET B N 1
ATOM 1845 C CA . MET B 1 64 ? 1.829 -27.828 -21.141 1 87.12 64 MET B CA 1
ATOM 1846 C C . MET B 1 64 ? 2.23 -26.719 -22.109 1 87.12 64 MET B C 1
ATOM 1848 O O . MET B 1 64 ? 3.314 -26.141 -21.984 1 87.12 64 MET B O 1
ATOM 1852 N N . SER B 1 65 ? 1.362 -26.578 -23.156 1 87.12 65 SER B N 1
ATOM 1853 C CA . SER B 1 65 ? 1.557 -25.422 -24.016 1 87.12 65 SER B CA 1
ATOM 1854 C C . SER B 1 65 ? 1.529 -24.125 -23.203 1 87.12 65 SER B C 1
ATOM 1856 O O . SER B 1 65 ? 0.584 -23.875 -22.453 1 87.12 65 SER B O 1
ATOM 1858 N N . LYS B 1 66 ? 2.551 -23.328 -23.438 1 87.81 66 LYS B N 1
ATOM 1859 C CA . LYS B 1 66 ? 2.75 -22.156 -22.562 1 87.81 66 LYS B CA 1
ATOM 1860 C C . LYS B 1 66 ? 2.045 -20.938 -23.125 1 87.81 66 LYS B C 1
ATOM 1862 O O . LYS B 1 66 ? 2.58 -19.828 -23.078 1 87.81 66 LYS B O 1
ATOM 1867 N N . THR B 1 67 ? 0.796 -21.188 -23.625 1 92.19 67 THR B N 1
ATOM 1868 C CA . THR B 1 67 ? -0.001 -20.016 -24.016 1 92.19 67 THR B CA 1
ATOM 1869 C C . THR B 1 67 ? -0.628 -19.375 -22.781 1 92.19 67 THR B C 1
ATOM 1871 O O . THR B 1 67 ? -0.834 -20.031 -21.766 1 92.19 67 THR B O 1
ATOM 1874 N N . LYS B 1 68 ? -0.963 -18.094 -22.938 1 93.25 68 LYS B N 1
ATOM 1875 C CA . LYS B 1 68 ? -1.607 -17.359 -21.859 1 93.25 68 LYS B CA 1
ATOM 1876 C C . LYS B 1 68 ? -2.877 -18.062 -21.391 1 93.25 68 LYS B C 1
ATOM 1878 O O . LYS B 1 68 ? -3.088 -18.234 -20.188 1 93.25 68 LYS B O 1
ATOM 1883 N N . THR B 1 69 ? -3.691 -18.453 -22.297 1 94 69 THR B N 1
ATOM 1884 C CA . THR B 1 69 ? -4.973 -19.078 -22 1 94 69 THR B CA 1
ATOM 1885 C C . THR B 1 69 ? -4.773 -20.391 -21.266 1 94 69 THR B C 1
ATOM 1887 O O . THR B 1 69 ? -5.445 -20.656 -20.266 1 94 69 THR B O 1
ATOM 1890 N N . ASN B 1 70 ? -3.844 -21.203 -21.688 1 95.31 70 ASN B N 1
ATOM 1891 C CA . ASN B 1 70 ? -3.6 -22.484 -21.062 1 95.31 70 ASN B CA 1
ATOM 1892 C C . ASN B 1 70 ? -3.1 -22.328 -19.641 1 95.31 70 ASN B C 1
ATOM 1894 O O . ASN B 1 70 ? -3.51 -23.078 -18.75 1 95.31 70 ASN B O 1
ATOM 1898 N N . LEU B 1 71 ? -2.238 -21.375 -19.469 1 96 71 LEU B N 1
ATOM 1899 C CA . LEU B 1 71 ? -1.687 -21.156 -18.141 1 96 71 LEU B CA 1
ATOM 1900 C C . LEU B 1 71 ? -2.762 -20.641 -17.188 1 96 71 LEU B C 1
ATOM 1902 O O . LEU B 1 71 ? -2.863 -21.109 -16.047 1 96 71 LEU B O 1
ATOM 1906 N N . LEU B 1 72 ? -3.57 -19.734 -17.656 1 96.44 72 LEU B N 1
ATOM 1907 C CA . LEU B 1 72 ? -4.664 -19.219 -16.828 1 96.44 72 LEU B CA 1
ATOM 1908 C C . LEU B 1 72 ? -5.629 -20.344 -16.453 1 96.44 72 LEU B C 1
ATOM 1910 O O . LEU B 1 72 ? -6.082 -20.422 -15.312 1 96.44 72 LEU B O 1
ATOM 1914 N N . ASP B 1 73 ? -5.895 -21.156 -17.422 1 95.56 73 ASP B N 1
ATOM 1915 C CA . ASP B 1 73 ? -6.773 -22.297 -17.172 1 95.56 73 ASP B CA 1
ATOM 1916 C C . ASP B 1 73 ? -6.172 -23.234 -16.141 1 95.56 73 ASP B C 1
ATOM 1918 O O . ASP B 1 73 ? -6.887 -23.766 -15.289 1 95.56 73 ASP B O 1
ATOM 1922 N N . TRP B 1 74 ? -4.914 -23.5 -16.25 1 96.31 74 TRP B N 1
ATOM 1923 C CA . TRP B 1 74 ? -4.234 -24.391 -15.305 1 96.31 74 TRP B CA 1
ATOM 1924 C C . TRP B 1 74 ? -4.32 -23.844 -13.883 1 96.31 74 TRP B C 1
ATOM 1926 O O . TRP B 1 74 ? -4.641 -24.578 -12.953 1 96.31 74 TRP B O 1
ATOM 1936 N N . PHE B 1 75 ? -4.039 -22.547 -13.68 1 96.69 75 PHE B N 1
ATOM 1937 C CA . PHE B 1 75 ? -4.133 -21.938 -12.359 1 96.69 75 PHE B CA 1
ATOM 1938 C C . PHE B 1 75 ? -5.555 -22.031 -11.82 1 96.69 75 PHE B C 1
ATOM 1940 O O . PHE B 1 75 ? -5.758 -22.297 -10.633 1 96.69 75 PHE B O 1
ATOM 1947 N N . THR B 1 76 ? -6.492 -21.797 -12.734 1 95.94 76 THR B N 1
ATOM 1948 C CA . THR B 1 76 ? -7.891 -21.875 -12.328 1 95.94 76 THR B CA 1
ATOM 1949 C C . THR B 1 76 ? -8.219 -23.281 -11.805 1 95.94 76 THR B C 1
ATOM 1951 O O . THR B 1 76 ? -8.867 -23.422 -10.766 1 95.94 76 THR B O 1
ATOM 1954 N N . GLN B 1 77 ? -7.754 -24.25 -12.5 1 95.62 77 GLN B N 1
ATOM 1955 C CA . GLN B 1 77 ? -7.988 -25.625 -12.094 1 95.62 77 GLN B CA 1
ATOM 1956 C C . GLN B 1 77 ? -7.324 -25.938 -10.75 1 95.62 77 GLN B C 1
ATOM 1958 O O . GLN B 1 77 ? -7.902 -26.609 -9.898 1 95.62 77 GLN B O 1
ATOM 1963 N N . GLN B 1 78 ? -6.094 -25.453 -10.586 1 95.88 78 GLN B N 1
ATOM 1964 C CA . GLN B 1 78 ? -5.383 -25.656 -9.328 1 95.88 78 GLN B CA 1
ATOM 1965 C C . GLN B 1 78 ? -6.133 -25.016 -8.164 1 95.88 78 GLN B C 1
ATOM 1967 O O . GLN B 1 78 ? -6.27 -25.625 -7.098 1 95.88 78 GLN B O 1
ATOM 1972 N N . ILE B 1 79 ? -6.656 -23.812 -8.32 1 96.44 79 ILE B N 1
ATOM 1973 C CA . ILE B 1 79 ? -7.406 -23.094 -7.293 1 96.44 79 ILE B CA 1
ATOM 1974 C C . ILE B 1 79 ? -8.648 -23.891 -6.902 1 96.44 79 ILE B C 1
ATOM 1976 O O . ILE B 1 79 ? -8.953 -24.031 -5.719 1 96.44 79 ILE B O 1
ATOM 1980 N N . GLU B 1 80 ? -9.336 -24.406 -7.926 1 95.31 80 GLU B N 1
ATOM 1981 C CA . GLU B 1 80 ? -10.539 -25.188 -7.688 1 95.31 80 GLU B CA 1
ATOM 1982 C C . GLU B 1 80 ? -10.227 -26.453 -6.891 1 95.31 80 GLU B C 1
ATOM 1984 O O . GLU B 1 80 ? -10.984 -26.844 -5.996 1 95.31 80 GLU B O 1
ATOM 1989 N N . LYS B 1 81 ? -9.211 -27.062 -7.25 1 94.81 81 LYS B N 1
ATOM 1990 C CA . LYS B 1 81 ? -8.797 -28.297 -6.57 1 94.81 81 LYS B CA 1
ATOM 1991 C C . LYS B 1 81 ? -8.484 -28.031 -5.102 1 94.81 81 LYS B C 1
ATOM 1993 O O . LYS B 1 81 ? -8.836 -28.828 -4.234 1 94.81 81 LYS B O 1
ATOM 1998 N N . ILE B 1 82 ? -7.801 -26.969 -4.766 1 94.31 82 ILE B N 1
ATOM 1999 C CA . ILE B 1 82 ? -7.387 -26.625 -3.408 1 94.31 82 ILE B CA 1
ATOM 2000 C C . ILE B 1 82 ? -8.602 -26.172 -2.594 1 94.31 82 ILE B C 1
ATOM 2002 O O . ILE B 1 82 ? -8.68 -26.438 -1.39 1 94.31 82 ILE B O 1
ATOM 2006 N N . GLY B 1 83 ? -9.508 -25.438 -3.225 1 93 83 GLY B N 1
ATOM 2007 C CA . GLY B 1 83 ? -10.727 -25.016 -2.555 1 93 83 GLY B CA 1
ATOM 2008 C C . GLY B 1 83 ? -10.539 -23.75 -1.74 1 93 83 GLY B C 1
ATOM 2009 O O . GLY B 1 83 ? -11.062 -23.641 -0.628 1 93 83 GLY B O 1
ATOM 2010 N N . ILE B 1 84 ? -9.859 -22.75 -2.262 1 90.94 84 ILE B N 1
ATOM 2011 C CA . ILE B 1 84 ? -9.555 -21.562 -1.468 1 90.94 84 ILE B CA 1
ATOM 2012 C C . ILE B 1 84 ? -10.352 -20.375 -1.999 1 90.94 84 ILE B C 1
ATOM 2014 O O . ILE B 1 84 ? -10.086 -19.234 -1.63 1 90.94 84 ILE B O 1
ATOM 2018 N N . SER B 1 85 ? -11.383 -20.562 -2.775 1 90.5 85 SER B N 1
ATOM 2019 C CA . SER B 1 85 ? -12.102 -19.469 -3.432 1 90.5 85 SER B CA 1
ATOM 2020 C C . SER B 1 85 ? -13.07 -18.797 -2.469 1 90.5 85 SER B C 1
ATOM 2022 O O . SER B 1 85 ? -13.445 -17.641 -2.674 1 90.5 85 SER B O 1
ATOM 2024 N N . ASP B 1 86 ? -13.422 -19.484 -1.41 1 87.88 86 ASP B N 1
ATOM 2025 C CA . ASP B 1 86 ? -14.43 -18.922 -0.518 1 87.88 86 ASP B CA 1
ATOM 2026 C C . ASP B 1 86 ? -13.867 -18.719 0.888 1 87.88 86 ASP B C 1
ATOM 2028 O O . ASP B 1 86 ? -14.547 -19 1.878 1 87.88 86 ASP B O 1
ATOM 2032 N N . LEU B 1 87 ? -12.695 -18.266 0.907 1 90.31 87 LEU B N 1
ATOM 2033 C CA . LEU B 1 87 ? -12.062 -18.047 2.201 1 90.31 87 LEU B CA 1
ATOM 2034 C C . LEU B 1 87 ? -12.633 -16.797 2.877 1 90.31 87 LEU B C 1
ATOM 2036 O O . LEU B 1 87 ? -12.812 -15.766 2.234 1 90.31 87 LEU B O 1
ATOM 2040 N N . LYS B 1 88 ? -12.93 -16.922 4.109 1 87.69 88 LYS B N 1
ATOM 2041 C CA . LYS B 1 88 ? -13.445 -15.797 4.883 1 87.69 88 LYS B CA 1
ATOM 2042 C C . LYS B 1 88 ? -12.344 -15.133 5.695 1 87.69 88 LYS B C 1
ATOM 2044 O O . LYS B 1 88 ? -12.344 -13.914 5.879 1 87.69 88 LYS B O 1
ATOM 2049 N N . ASP B 1 89 ? -11.43 -15.969 6.152 1 93.75 89 ASP B N 1
ATOM 2050 C CA . ASP B 1 89 ? -10.336 -15.469 6.984 1 93.75 89 ASP B CA 1
ATOM 2051 C C . ASP B 1 89 ? -8.992 -15.648 6.289 1 93.75 89 ASP B C 1
ATOM 2053 O O . ASP B 1 89 ? -8.836 -16.531 5.445 1 93.75 89 ASP B O 1
ATOM 2057 N N . THR B 1 90 ? -8.117 -14.789 6.758 1 96.38 90 THR B N 1
ATOM 2058 C CA . THR B 1 90 ? -6.754 -14.914 6.254 1 96.38 90 THR B CA 1
ATOM 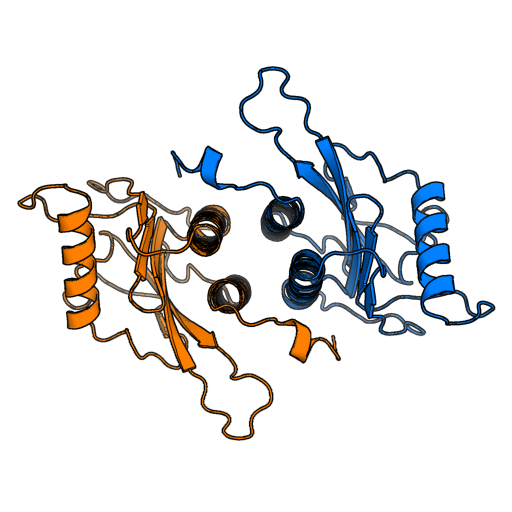2059 C C . THR B 1 90 ? -6.145 -16.25 6.672 1 96.38 90 THR B C 1
ATOM 2061 O O . THR B 1 90 ? -6.301 -16.688 7.816 1 96.38 90 THR B O 1
ATOM 2064 N N . LEU B 1 91 ? -5.52 -16.922 5.715 1 96.94 91 LEU B N 1
ATOM 2065 C CA . LEU B 1 91 ? -4.742 -18.125 6 1 96.94 91 LEU B CA 1
ATOM 2066 C C . LEU B 1 91 ? -3.246 -17.859 5.859 1 96.94 91 LEU B C 1
ATOM 2068 O O . LEU B 1 91 ? -2.785 -17.438 4.797 1 96.94 91 LEU B O 1
ATOM 2072 N N . TYR B 1 92 ? -2.557 -17.969 6.996 1 98 92 TYR B N 1
ATOM 2073 C CA . TYR B 1 92 ? -1.109 -17.797 6.969 1 98 92 TYR B CA 1
ATOM 2074 C C . TYR B 1 92 ? -0.4 -19.062 7.434 1 98 92 TYR B C 1
ATOM 2076 O O . TYR B 1 92 ? -0.615 -19.531 8.555 1 98 92 TYR B O 1
ATOM 2084 N N . PHE B 1 93 ? 0.361 -19.625 6.574 1 97.19 93 PHE B N 1
ATOM 2085 C CA . PHE B 1 93 ? 1.255 -20.734 6.891 1 97.19 93 PHE B CA 1
ATOM 2086 C C . PHE B 1 93 ? 2.699 -20.25 6.98 1 97.19 93 PHE B C 1
ATOM 2088 O O . PHE B 1 93 ? 3.389 -20.141 5.965 1 97.19 93 PHE B O 1
ATOM 2095 N N . PRO B 1 94 ? 3.158 -20 8.211 1 97.5 94 PRO B N 1
ATOM 2096 C CA . PRO B 1 94 ? 4.504 -19.453 8.375 1 97.5 94 PRO B CA 1
ATOM 2097 C C . PRO B 1 94 ? 5.602 -20.422 7.973 1 97.5 94 PRO B C 1
ATOM 2099 O O . PRO B 1 94 ? 6.73 -20.016 7.699 1 97.5 94 PRO B O 1
ATOM 2102 N N . GLN B 1 95 ? 5.23 -21.672 8.055 1 96.44 95 GLN B N 1
ATOM 2103 C CA . GLN B 1 95 ? 6.102 -22.75 7.605 1 96.44 95 GLN B CA 1
ATOM 2104 C C . GLN B 1 95 ? 5.309 -23.844 6.879 1 96.44 95 GLN B C 1
ATOM 2106 O O . GLN B 1 95 ? 4.285 -24.312 7.383 1 96.44 95 GLN B O 1
ATOM 2111 N N . ILE B 1 96 ? 5.781 -24.047 5.59 1 93.06 96 ILE B N 1
ATOM 2112 C CA . ILE B 1 96 ? 5.152 -25.125 4.848 1 93.06 96 ILE B CA 1
ATOM 2113 C C . ILE B 1 96 ? 6.219 -25.938 4.105 1 93.06 96 ILE B C 1
ATOM 2115 O O . ILE B 1 96 ? 7.297 -25.422 3.805 1 93.06 96 ILE B O 1
ATOM 2119 N N . SER B 1 97 ? 5.949 -27.172 4.016 1 87.38 97 SER B N 1
ATOM 2120 C CA . SER B 1 97 ? 6.777 -28.031 3.186 1 87.38 97 SER B CA 1
ATOM 2121 C C . SER B 1 97 ? 6.07 -28.391 1.881 1 87.38 97 SER B C 1
ATOM 2123 O O . SER B 1 97 ? 4.887 -28.094 1.709 1 87.38 97 SER B O 1
ATOM 2125 N N . GLU B 1 98 ? 6.887 -28.797 0.995 1 78.75 98 GLU B N 1
ATOM 2126 C CA . GLU B 1 98 ? 6.289 -29.219 -0.266 1 78.75 98 GLU B CA 1
ATOM 2127 C C . GLU B 1 98 ? 5.148 -30.203 -0.029 1 78.75 98 GLU B C 1
ATOM 2129 O O . GLU B 1 98 ? 5.246 -31.078 0.832 1 78.75 98 GLU B O 1
ATOM 2134 N N . SER B 1 99 ? 3.979 -29.844 -0.579 1 79.19 99 SER B N 1
ATOM 2135 C CA . SER B 1 99 ? 2.793 -30.672 -0.416 1 79.19 99 SER B CA 1
ATOM 2136 C C . SER B 1 99 ? 2.047 -30.844 -1.735 1 79.19 99 SER B C 1
ATOM 2138 O O . SER B 1 99 ? 2.088 -29.953 -2.592 1 79.19 99 SER B O 1
ATOM 2140 N N . ASN B 1 100 ? 1.379 -31.938 -1.833 1 83.12 100 ASN B N 1
ATOM 2141 C CA . ASN B 1 100 ? 0.554 -32.188 -3.008 1 83.12 100 ASN B CA 1
ATOM 2142 C C . ASN B 1 100 ? -0.676 -31.297 -3.041 1 83.12 100 ASN B C 1
ATOM 2144 O O . ASN B 1 100 ? -1.287 -31.109 -4.094 1 83.12 100 ASN B O 1
ATOM 2148 N N . LEU B 1 101 ? -0.899 -30.719 -1.928 1 84.62 101 LEU B N 1
ATOM 2149 C CA . LEU B 1 101 ? -2.064 -29.844 -1.841 1 84.62 101 LEU B CA 1
ATOM 2150 C C . LEU B 1 101 ? -1.824 -28.547 -2.594 1 84.62 101 LEU B C 1
ATOM 2152 O O . LEU B 1 101 ? -2.738 -28.016 -3.225 1 84.62 101 LEU B O 1
ATOM 2156 N N . TRP B 1 102 ? -0.595 -28.172 -2.559 1 90.44 102 TRP B N 1
ATOM 2157 C CA . TRP B 1 102 ? -0.238 -26.891 -3.18 1 90.44 102 TRP B CA 1
ATOM 2158 C C . TRP B 1 102 ? 0.662 -27.109 -4.391 1 90.44 102 TRP B C 1
ATOM 2160 O O . TRP B 1 102 ? 1.77 -26.578 -4.457 1 90.44 102 TRP B O 1
ATOM 2170 N N . GLU B 1 103 ? 0.067 -27.781 -5.367 1 90.81 103 GLU B N 1
ATOM 2171 C CA . GLU B 1 103 ? 0.866 -28.141 -6.531 1 90.81 103 GLU B CA 1
ATOM 2172 C C . GLU B 1 103 ? 1.278 -26.922 -7.332 1 90.81 103 GLU B C 1
ATOM 2174 O O . GLU B 1 103 ? 2.357 -26.891 -7.926 1 90.81 103 GLU B O 1
ATOM 2179 N N . MET B 1 104 ? 0.483 -25.922 -7.254 1 93.94 104 MET B N 1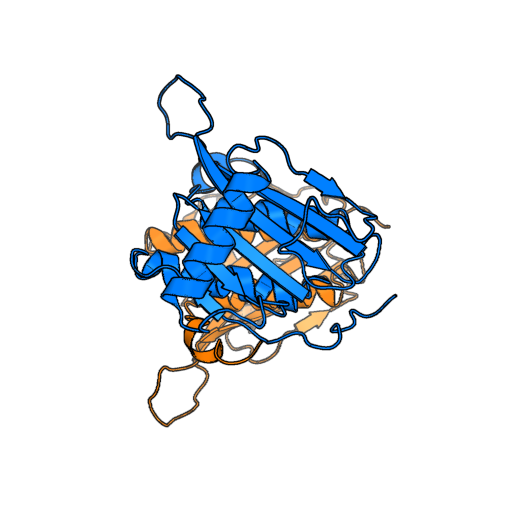
ATOM 2180 C CA . MET B 1 104 ? 0.733 -24.766 -8.117 1 93.94 104 MET B CA 1
ATOM 2181 C C . MET B 1 104 ? 1.823 -23.875 -7.523 1 93.94 104 MET B C 1
ATOM 2183 O O . MET B 1 104 ? 2.363 -23.016 -8.219 1 93.94 104 MET B O 1
ATOM 2187 N N . LEU B 1 105 ? 2.121 -24.078 -6.277 1 95.62 105 LEU B N 1
ATOM 2188 C CA . LEU B 1 105 ? 3.088 -23.188 -5.648 1 95.62 105 LEU B CA 1
ATOM 2189 C C . LEU B 1 105 ? 4.488 -23.406 -6.211 1 95.62 105 LEU B C 1
ATOM 2191 O O . LEU B 1 105 ? 4.844 -24.547 -6.551 1 95.62 105 LEU B O 1
ATOM 2195 N N . PRO B 1 106 ? 5.273 -22.312 -6.266 1 95.25 106 PRO B N 1
ATOM 2196 C CA . PRO B 1 106 ? 6.664 -22.5 -6.695 1 95.25 106 PRO B CA 1
ATOM 2197 C C . PRO B 1 106 ? 7.422 -23.516 -5.836 1 95.25 106 PRO B C 1
ATOM 2199 O O . PRO B 1 106 ? 7.203 -23.578 -4.625 1 95.25 106 PRO B O 1
ATOM 2202 N N . LYS B 1 107 ? 8.281 -24.203 -6.48 1 93.44 107 LYS B N 1
ATOM 2203 C CA . LYS B 1 107 ? 9.172 -25.094 -5.738 1 93.44 107 LYS B CA 1
ATOM 2204 C C . LYS B 1 107 ? 9.961 -24.312 -4.688 1 93.44 107 LYS B C 1
ATOM 2206 O O . LYS B 1 107 ? 10.414 -23.203 -4.945 1 93.44 107 LYS B O 1
ATOM 2211 N N . GLY B 1 108 ? 10.07 -24.906 -3.525 1 93.69 108 GLY B N 1
ATOM 2212 C CA . GLY B 1 108 ? 10.867 -24.281 -2.484 1 93.69 108 GLY B CA 1
ATOM 2213 C C . GLY B 1 108 ? 10.07 -23.344 -1.6 1 93.69 108 GLY B C 1
ATOM 2214 O O . GLY B 1 108 ? 10.609 -22.781 -0.651 1 93.69 108 GLY B O 1
ATOM 2215 N N . THR B 1 109 ? 8.781 -23.203 -1.856 1 96.25 109 THR B N 1
ATOM 2216 C CA . THR B 1 109 ? 7.941 -22.359 -1.005 1 96.25 109 THR B CA 1
ATOM 2217 C C . THR B 1 109 ? 8.031 -22.812 0.451 1 96.25 109 THR B C 1
ATOM 2219 O O . THR B 1 109 ? 7.879 -24 0.753 1 96.25 109 THR B O 1
ATOM 2222 N N . ARG B 1 110 ? 8.258 -21.797 1.298 1 96.88 110 ARG B N 1
ATOM 2223 C CA . ARG B 1 110 ? 8.422 -22.125 2.713 1 96.88 110 ARG B CA 1
ATOM 2224 C C . ARG B 1 110 ? 7.391 -21.391 3.561 1 96.88 110 ARG B C 1
ATOM 2226 O O . ARG B 1 110 ? 7.184 -21.719 4.727 1 96.88 110 ARG B O 1
ATOM 2233 N N . SER B 1 111 ? 6.734 -20.422 2.998 1 98 111 SER B N 1
ATOM 2234 C CA . SER B 1 111 ? 5.617 -19.75 3.654 1 98 111 SER B CA 1
ATOM 2235 C C . SER B 1 111 ? 4.547 -19.359 2.646 1 98 111 SER B C 1
ATOM 2237 O O . SER B 1 111 ? 4.848 -19.125 1.473 1 98 111 SER B O 1
ATOM 2239 N N . LEU B 1 112 ? 3.342 -19.297 3.1 1 97.94 112 LEU B N 1
ATOM 2240 C CA . LEU B 1 112 ? 2.184 -19.047 2.25 1 97.94 112 LEU B CA 1
ATOM 2241 C C . LEU B 1 112 ? 1.152 -18.203 2.979 1 97.94 112 LEU B C 1
ATOM 2243 O O . LEU B 1 112 ? 0.85 -18.438 4.148 1 97.94 112 LEU B O 1
ATOM 2247 N N . LEU B 1 113 ? 0.721 -17.141 2.295 1 98.62 113 LEU B N 1
ATOM 2248 C CA . LEU B 1 113 ? -0.356 -16.297 2.799 1 98.62 113 LEU B CA 1
ATOM 2249 C C . LEU B 1 113 ? -1.487 -16.203 1.781 1 98.62 113 LEU B C 1
ATOM 2251 O O . LEU B 1 113 ? -1.243 -15.961 0.597 1 98.62 113 LEU B O 1
ATOM 2255 N N . VAL B 1 114 ? -2.715 -16.516 2.203 1 98.25 114 VAL B N 1
ATOM 2256 C CA . VAL B 1 114 ? -3.906 -16.297 1.387 1 98.25 114 VAL B CA 1
ATOM 2257 C C . VAL B 1 114 ? -4.812 -15.266 2.061 1 98.25 114 VAL B C 1
ATOM 2259 O O . VAL B 1 114 ? -5.332 -15.508 3.152 1 98.25 114 VAL B O 1
ATOM 2262 N N . GLN B 1 115 ? -4.969 -14.18 1.433 1 98.06 115 GLN B N 1
ATOM 2263 C CA . GLN B 1 115 ? -5.738 -13.047 1.946 1 98.06 115 GLN B CA 1
ATOM 2264 C C . GLN B 1 115 ? -7.059 -12.898 1.192 1 98.06 115 GLN B C 1
ATOM 2266 O O . GLN B 1 115 ? -7.062 -12.594 -0.002 1 98.06 115 GLN B O 1
ATOM 2271 N N . PRO B 1 116 ? -8.156 -13.062 1.892 1 96.75 116 PRO B N 1
ATOM 2272 C CA . PRO B 1 116 ? -9.445 -12.859 1.22 1 96.75 116 PRO B CA 1
ATOM 2273 C C . PRO B 1 116 ? -9.672 -11.398 0.813 1 96.75 116 PRO B C 1
ATOM 2275 O O . PRO B 1 116 ? -9.156 -10.484 1.465 1 96.75 116 PRO B O 1
ATOM 2278 N N . VAL B 1 117 ? -10.32 -11.242 -0.287 1 94.62 117 VAL B N 1
ATOM 2279 C CA . VAL B 1 117 ? -10.789 -9.938 -0.736 1 94.62 117 VAL B CA 1
ATOM 2280 C C . VAL B 1 117 ? -12.289 -9.812 -0.474 1 94.62 117 VAL B C 1
ATOM 2282 O O . VAL B 1 117 ? -13.094 -10.508 -1.094 1 94.62 117 VAL B O 1
ATOM 2285 N N . THR B 1 118 ? -12.609 -8.984 0.487 1 87.44 118 THR B N 1
ATOM 2286 C CA . THR B 1 118 ? -14.016 -8.844 0.864 1 87.44 118 THR B CA 1
ATOM 2287 C C . THR B 1 118 ? -14.516 -7.43 0.601 1 87.44 118 THR B C 1
ATOM 2289 O O . THR B 1 118 ? -13.734 -6.473 0.65 1 87.44 118 THR B O 1
ATOM 2292 N N . GLN B 1 119 ? -15.711 -7.332 0.097 1 75.31 119 GLN B N 1
ATOM 2293 C CA . GLN B 1 119 ? -16.359 -6.039 -0.073 1 75.31 119 GLN B CA 1
ATOM 2294 C C . GLN B 1 119 ? -17.438 -5.816 0.996 1 75.31 119 GLN B C 1
ATOM 2296 O O . GLN B 1 119 ? -18.078 -6.77 1.447 1 75.31 119 GLN B O 1
ATOM 2301 N N . VAL B 1 120 ? -17.281 -4.668 1.731 1 61.69 120 VAL B N 1
ATOM 2302 C CA . VAL B 1 120 ? -18.359 -4.348 2.654 1 61.69 120 VAL B CA 1
ATOM 2303 C C . VAL B 1 120 ? -19.562 -3.799 1.88 1 61.69 120 VAL B C 1
ATOM 2305 O O . VAL B 1 120 ? -19.406 -2.906 1.043 1 61.69 120 VAL B O 1
ATOM 2308 N N . PRO B 1 121 ? -20.625 -4.562 1.895 1 54.41 121 PRO B N 1
ATOM 2309 C CA . PRO B 1 121 ? -21.797 -4.055 1.169 1 54.41 121 PRO B CA 1
ATOM 2310 C C . PRO B 1 121 ? -22.172 -2.627 1.569 1 54.41 121 PRO B C 1
ATOM 2312 O O . PRO B 1 121 ? -21.891 -2.209 2.699 1 54.41 121 PRO B O 1
ATOM 2315 N N . GLY B 1 122 ? -22.25 -1.696 0.595 1 50.81 122 GLY B N 1
ATOM 2316 C CA . GLY B 1 122 ? -22.812 -0.384 0.893 1 50.81 122 GLY B CA 1
ATOM 2317 C C . GLY B 1 122 ? -23.781 -0.395 2.053 1 50.81 122 GLY B C 1
ATOM 2318 O O . GLY B 1 122 ? -23.953 -1.417 2.721 1 50.81 122 GLY B O 1
ATOM 2319 N N . GLN B 1 123 ? -24.547 0.821 2.309 1 48.38 123 GLN B N 1
ATOM 2320 C CA . GLN B 1 123 ? -25.516 1.193 3.338 1 48.38 123 GLN B CA 1
ATOM 2321 C C . GLN B 1 123 ? -26.5 0.067 3.59 1 48.38 123 GLN B C 1
ATOM 2323 O O . GLN B 1 123 ? -27.375 0.177 4.465 1 48.38 123 GLN B O 1
ATOM 2328 N N . SER B 1 124 ? -26.922 -0.735 2.645 1 45.75 124 SER B N 1
ATOM 2329 C CA . SER B 1 124 ? -28.125 -1.488 2.979 1 45.75 124 SER B CA 1
ATOM 2330 C C . SER B 1 124 ? -27.844 -2.512 4.074 1 45.75 124 SER B C 1
ATOM 2332 O O . SER B 1 124 ? -26.703 -2.936 4.266 1 45.75 124 SER B O 1
ATOM 2334 N N . ASN B 1 125 ? -28.781 -2.727 5.031 1 47.25 125 ASN B N 1
ATOM 2335 C CA . ASN B 1 125 ? -28.969 -3.469 6.273 1 47.25 125 ASN B CA 1
ATOM 2336 C C . ASN B 1 125 ? -28.234 -4.809 6.238 1 47.25 125 ASN B C 1
ATOM 2338 O O . ASN B 1 125 ? -28.109 -5.473 7.27 1 47.25 125 ASN B O 1
ATOM 2342 N N . GLU B 1 126 ? -28.359 -5.656 5.258 1 49.59 126 GLU B N 1
ATOM 2343 C CA . GLU B 1 126 ? -27.906 -7.027 5.422 1 49.59 126 GLU B CA 1
ATOM 2344 C C . GLU B 1 126 ? -26.391 -7.121 5.234 1 49.59 126 GLU B C 1
ATOM 2346 O O . GLU B 1 126 ? -25.859 -6.746 4.184 1 49.59 126 GLU B O 1
ATOM 2351 N N . MET B 1 127 ? -25.438 -6.922 6.246 1 53.06 127 MET B N 1
ATOM 2352 C CA . MET B 1 127 ? -24.031 -7.062 6.602 1 53.06 127 MET B CA 1
ATOM 2353 C C . MET B 1 127 ? -23.375 -8.18 5.801 1 53.06 127 MET B C 1
ATOM 2355 O O . MET B 1 127 ? -22.516 -8.891 6.309 1 53.06 127 MET B O 1
ATOM 2359 N N . MET B 1 128 ? -23.906 -8.703 4.719 1 58.44 128 MET B N 1
ATOM 2360 C CA . MET B 1 128 ? -23.234 -9.875 4.172 1 58.44 128 MET B CA 1
ATOM 2361 C C . MET B 1 128 ? -21.953 -9.484 3.428 1 58.44 128 MET B C 1
ATOM 2363 O O . MET B 1 128 ? -22 -8.688 2.488 1 58.44 128 MET B O 1
ATOM 2367 N N . GLN B 1 129 ? -20.828 -9.617 4.082 1 63.34 129 GLN B N 1
ATOM 2368 C CA . GLN B 1 129 ? -19.531 -9.516 3.408 1 63.34 129 GLN B CA 1
ATOM 2369 C C . GLN B 1 129 ? -19.5 -10.359 2.139 1 63.34 129 GLN B C 1
ATOM 2371 O O . GLN B 1 129 ? -19.797 -11.562 2.176 1 63.34 129 GLN B O 1
ATOM 2376 N N . ILE B 1 130 ? -19.469 -9.648 0.989 1 74.31 130 ILE B N 1
ATOM 2377 C CA . ILE B 1 130 ? -19.328 -10.367 -0.271 1 74.31 130 ILE B CA 1
ATOM 2378 C C . ILE B 1 130 ? -17.859 -10.703 -0.51 1 74.31 130 ILE B C 1
ATOM 2380 O O . ILE B 1 130 ? -17 -9.82 -0.453 1 74.31 130 ILE B O 1
ATOM 2384 N N . ASN B 1 131 ? -17.609 -11.953 -0.499 1 82.31 131 ASN B N 1
ATOM 2385 C CA . ASN B 1 131 ? -16.281 -12.43 -0.847 1 82.31 131 ASN B CA 1
ATOM 2386 C C . ASN B 1 131 ? -16.016 -12.32 -2.346 1 82.31 131 ASN B C 1
ATOM 2388 O O . ASN B 1 131 ? -16.656 -13.008 -3.145 1 82.31 131 ASN B O 1
ATOM 2392 N N . ASP B 1 132 ? -15.109 -11.445 -2.635 1 89.19 132 ASP B N 1
ATOM 2393 C CA . ASP B 1 132 ? -14.828 -11.18 -4.043 1 89.19 132 ASP B CA 1
ATOM 2394 C C . ASP B 1 132 ? -13.664 -12.023 -4.539 1 89.19 132 ASP B C 1
ATOM 2396 O O . ASP B 1 132 ? -13.375 -12.055 -5.738 1 89.19 132 ASP B O 1
ATOM 2400 N N . GLY B 1 133 ? -13 -12.766 -3.641 1 95.25 133 GLY B N 1
ATOM 2401 C CA . GLY B 1 133 ? -11.844 -13.547 -4.051 1 95.25 133 GLY B CA 1
ATOM 2402 C C . GLY B 1 133 ? -10.711 -13.508 -3.045 1 95.25 133 GLY B C 1
ATOM 2403 O O . GLY B 1 133 ? -10.945 -13.477 -1.836 1 95.25 133 GLY B O 1
ATOM 2404 N N . PHE B 1 134 ? -9.492 -13.633 -3.549 1 97.44 134 PHE B N 1
ATOM 2405 C CA . PHE B 1 134 ? -8.359 -13.695 -2.637 1 97.44 134 PHE B CA 1
ATOM 2406 C C . PHE B 1 134 ? -7.074 -13.281 -3.346 1 97.44 134 PHE B C 1
ATOM 2408 O O . PHE B 1 134 ? -7.039 -13.18 -4.574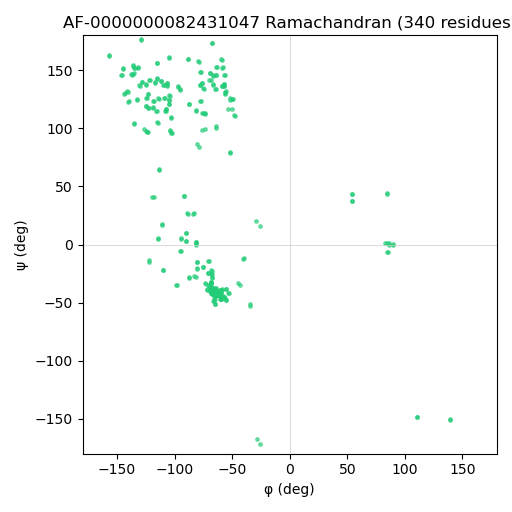 1 97.44 134 PHE B O 1
ATOM 2415 N N . ILE B 1 135 ? -6.074 -12.961 -2.549 1 98.25 135 ILE B N 1
ATOM 2416 C CA . ILE B 1 135 ? -4.684 -12.781 -2.953 1 98.25 135 ILE B CA 1
ATOM 2417 C C . ILE B 1 135 ? -3.818 -13.867 -2.318 1 98.25 135 ILE B C 1
ATOM 2419 O O . ILE B 1 135 ? -3.857 -14.07 -1.103 1 98.25 135 ILE B O 1
ATOM 2423 N N . LEU B 1 136 ? -3.082 -14.578 -3.084 1 98.69 136 LEU B N 1
ATOM 2424 C CA . LEU B 1 136 ? -2.172 -15.625 -2.627 1 98.69 136 LEU B CA 1
ATOM 2425 C C . LEU B 1 136 ? -0.719 -15.188 -2.797 1 98.69 136 LEU B C 1
ATOM 2427 O O . LEU B 1 136 ? -0.32 -14.758 -3.881 1 98.69 136 LEU B O 1
ATOM 2431 N N . LEU B 1 137 ? 0.057 -15.25 -1.71 1 98.81 137 LEU B N 1
ATOM 2432 C CA . LEU B 1 137 ? 1.465 -14.867 -1.703 1 98.81 137 LEU B CA 1
ATOM 2433 C C . LEU B 1 137 ? 2.34 -16.016 -1.226 1 98.81 137 LEU B C 1
ATOM 2435 O O . LEU B 1 137 ? 2.08 -16.609 -0.174 1 98.81 137 LEU B O 1
ATOM 2439 N N . ALA B 1 138 ? 3.355 -16.312 -1.979 1 98.19 138 ALA B N 1
ATOM 2440 C CA . ALA B 1 138 ? 4.281 -17.391 -1.646 1 98.19 138 ALA B CA 1
ATOM 2441 C C . ALA B 1 138 ? 5.711 -16.875 -1.523 1 98.19 138 ALA B C 1
ATOM 2443 O O . ALA B 1 138 ? 6.125 -15.992 -2.285 1 98.19 138 ALA B O 1
ATOM 2444 N N . SER B 1 139 ? 6.438 -17.406 -0.57 1 98.19 139 SER B N 1
ATOM 2445 C CA . SER B 1 139 ? 7.828 -17.031 -0.333 1 98.19 139 SER B CA 1
ATOM 2446 C C . SER B 1 139 ? 8.695 -18.266 -0.079 1 98.19 139 SER B C 1
ATOM 2448 O O . SER B 1 139 ? 8.211 -19.281 0.411 1 98.19 139 SER B O 1
ATOM 2450 N N . THR B 1 140 ? 9.977 -18.172 -0.364 1 97.19 140 THR B N 1
ATOM 2451 C CA . THR B 1 140 ? 10.922 -19.234 -0.063 1 97.19 140 THR B CA 1
ATOM 2452 C C . THR B 1 140 ? 11.516 -19.047 1.33 1 97.19 140 THR B C 1
ATOM 2454 O O . THR B 1 140 ? 12.398 -19.812 1.74 1 97.19 140 THR B O 1
ATOM 2457 N N . ILE B 1 141 ? 11.062 -18.031 2.043 1 97.62 141 ILE B N 1
ATOM 2458 C CA . ILE B 1 141 ? 11.5 -17.75 3.404 1 97.62 141 ILE B CA 1
ATOM 2459 C C . ILE B 1 141 ? 10.422 -18.172 4.395 1 97.62 141 ILE B C 1
ATOM 2461 O O . ILE B 1 141 ? 9.242 -17.875 4.207 1 97.62 141 ILE B O 1
ATOM 2465 N N . SER B 1 142 ? 10.875 -19.016 5.438 1 97.44 142 SER B N 1
ATOM 2466 C CA . SER B 1 142 ? 9.953 -19.297 6.527 1 97.44 142 SER B CA 1
ATOM 2467 C C . SER B 1 142 ? 9.609 -18.016 7.297 1 97.44 142 SER B C 1
ATOM 2469 O O . SER B 1 142 ? 10.453 -17.141 7.453 1 97.44 142 SER B O 1
ATOM 2471 N N . TYR B 1 143 ? 8.383 -17.938 7.777 1 98.06 143 TYR B N 1
ATOM 2472 C CA . TYR B 1 143 ? 7.898 -16.781 8.523 1 98.06 143 TYR B CA 1
ATOM 2473 C C . TYR B 1 14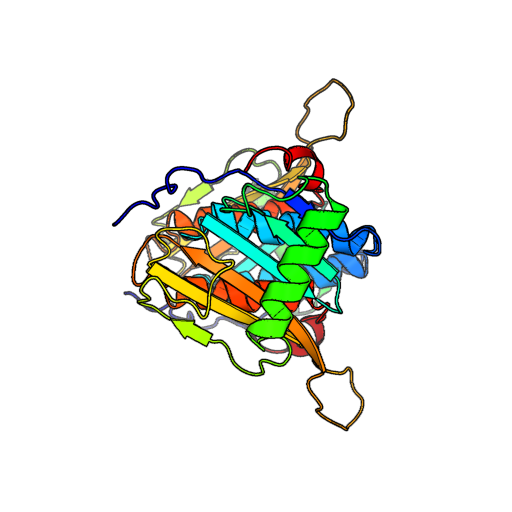3 ? 8.109 -15.492 7.727 1 98.06 143 TYR B C 1
ATOM 2475 O O . TYR B 1 143 ? 8.477 -14.461 8.289 1 98.06 143 TYR B O 1
ATOM 2483 N N . ALA B 1 144 ? 7.797 -15.547 6.441 1 98 144 ALA B N 1
ATOM 2484 C CA . ALA B 1 144 ? 8.141 -14.477 5.516 1 98 144 ALA B CA 1
ATOM 2485 C C . ALA B 1 144 ? 7.285 -13.234 5.773 1 98 144 ALA B C 1
ATOM 2487 O O . ALA B 1 144 ? 7.672 -12.125 5.406 1 98 144 ALA B O 1
ATOM 2488 N N . TYR B 1 145 ? 6.125 -13.422 6.348 1 98.31 145 TYR B N 1
ATOM 2489 C CA . TYR B 1 145 ? 5.184 -12.312 6.449 1 98.31 145 TYR B CA 1
ATOM 2490 C C . TYR B 1 145 ? 4.953 -11.922 7.906 1 98.31 145 TYR B C 1
ATOM 2492 O O . TYR B 1 145 ? 4.207 -12.586 8.625 1 98.31 145 TYR B O 1
ATOM 2500 N N . SER B 1 146 ? 5.562 -10.836 8.234 1 97 146 SER B N 1
ATOM 2501 C CA . SER B 1 146 ? 5.383 -10.273 9.57 1 97 146 SER B CA 1
ATOM 2502 C C . SER B 1 146 ? 3.957 -9.766 9.773 1 97 146 SER B C 1
ATOM 2504 O O . SER B 1 146 ? 3.162 -9.742 8.828 1 97 146 SER B O 1
ATOM 2506 N N . GLU B 1 147 ? 3.684 -9.383 10.977 1 96.75 147 GLU B N 1
ATOM 2507 C CA . GLU B 1 147 ? 2.389 -8.766 11.258 1 96.75 147 GLU B CA 1
ATOM 2508 C C . GLU B 1 147 ? 2.178 -7.516 10.406 1 96.75 147 GLU B C 1
ATOM 2510 O O . GLU B 1 147 ? 1.075 -7.273 9.906 1 96.75 147 GLU B O 1
ATOM 2515 N N . LYS B 1 148 ? 3.238 -6.758 10.227 1 96.25 148 LYS B N 1
ATOM 2516 C CA . LYS B 1 148 ? 3.152 -5.551 9.414 1 96.25 148 LYS B CA 1
ATOM 2517 C C . LYS B 1 148 ? 2.904 -5.891 7.949 1 96.25 148 LYS B C 1
ATOM 2519 O O . LYS B 1 148 ? 2.1 -5.234 7.281 1 96.25 148 LYS B O 1
ATOM 2524 N N . ASP B 1 149 ? 3.578 -6.887 7.488 1 97.75 149 ASP B N 1
ATOM 2525 C CA . ASP B 1 149 ? 3.336 -7.324 6.113 1 97.75 149 ASP B CA 1
ATOM 2526 C C . ASP B 1 149 ? 1.869 -7.699 5.91 1 97.75 149 ASP B C 1
ATOM 2528 O O . ASP B 1 149 ? 1.256 -7.301 4.914 1 97.75 149 ASP B O 1
ATOM 2532 N N . ARG B 1 150 ? 1.394 -8.406 6.855 1 98.25 150 ARG B N 1
ATOM 2533 C CA . ARG B 1 150 ? 0.027 -8.898 6.73 1 98.25 150 ARG B CA 1
ATOM 2534 C C . ARG B 1 150 ? -0.98 -7.758 6.812 1 98.25 150 ARG B C 1
ATOM 2536 O O . ARG B 1 150 ? -2.018 -7.789 6.148 1 98.25 150 ARG B O 1
ATOM 2543 N N . ALA B 1 151 ? -0.691 -6.77 7.57 1 96.81 151 ALA B N 1
ATOM 2544 C CA . ALA B 1 151 ? -1.548 -5.586 7.633 1 96.81 151 ALA B CA 1
ATOM 2545 C C . ALA B 1 151 ? -1.574 -4.859 6.289 1 96.81 151 ALA B C 1
ATOM 2547 O O . ALA B 1 151 ? -2.641 -4.473 5.809 1 96.81 151 ALA B O 1
ATOM 2548 N N . TRP B 1 152 ? -0.406 -4.703 5.676 1 97.5 152 TRP B N 1
ATOM 2549 C CA . TRP B 1 152 ? -0.303 -4.059 4.371 1 97.5 152 TRP B CA 1
ATOM 2550 C C . TRP B 1 152 ? -1.028 -4.871 3.303 1 97.5 152 TRP B C 1
ATOM 2552 O O . TRP B 1 152 ? -1.728 -4.312 2.455 1 97.5 152 TRP B O 1
ATOM 2562 N N . ILE B 1 153 ? -0.872 -6.148 3.35 1 98.25 153 ILE B N 1
ATOM 2563 C CA . ILE B 1 153 ? -1.518 -7.039 2.389 1 98.25 153 ILE B CA 1
ATOM 2564 C C . ILE B 1 153 ? -3.033 -6.949 2.543 1 98.25 153 ILE B C 1
ATOM 2566 O O . ILE B 1 153 ? -3.762 -6.879 1.551 1 98.25 153 ILE B O 1
ATOM 2570 N N . GLY B 1 154 ? -3.479 -6.949 3.775 1 96.12 154 GLY B N 1
ATOM 2571 C CA . GLY B 1 154 ? -4.902 -6.777 4.027 1 96.12 154 GLY B CA 1
ATOM 2572 C C . GLY B 1 154 ? -5.441 -5.461 3.5 1 96.12 154 GLY B C 1
ATOM 2573 O O . GLY B 1 154 ? -6.539 -5.414 2.938 1 96.12 154 GLY B O 1
ATOM 2574 N N . ALA B 1 155 ? -4.695 -4.406 3.674 1 94.75 155 ALA B N 1
ATOM 2575 C CA . ALA B 1 155 ? -5.102 -3.09 3.18 1 94.75 155 ALA B CA 1
ATOM 2576 C C . ALA B 1 155 ? -5.199 -3.082 1.658 1 94.75 155 ALA B C 1
ATOM 2578 O O . ALA B 1 155 ? -6.152 -2.539 1.093 1 94.75 155 ALA B O 1
ATOM 2579 N N . LEU B 1 156 ? -4.25 -3.709 1.019 1 95.44 156 LEU B N 1
ATOM 2580 C CA . LEU B 1 156 ? -4.254 -3.768 -0.439 1 95.44 156 LEU B CA 1
ATOM 2581 C C . LEU B 1 156 ? -5.414 -4.613 -0.948 1 95.44 156 LEU B C 1
ATOM 2583 O O . LEU B 1 156 ? -6.023 -4.289 -1.969 1 95.44 156 LEU B O 1
ATOM 2587 N N . ALA B 1 157 ? -5.676 -5.688 -0.217 1 95.19 157 ALA B N 1
ATOM 2588 C CA . ALA B 1 157 ? -6.789 -6.547 -0.605 1 95.19 157 ALA B CA 1
ATOM 2589 C C . ALA B 1 157 ? -8.109 -5.777 -0.59 1 95.19 157 ALA B C 1
ATOM 2591 O O . ALA B 1 157 ? -8.93 -5.922 -1.497 1 95.19 157 ALA B O 1
ATOM 2592 N N . LYS B 1 158 ? -8.25 -4.949 0.372 1 91.25 158 LYS B N 1
ATOM 2593 C CA . LYS B 1 158 ? -9.461 -4.141 0.462 1 91.25 158 LYS B CA 1
ATOM 2594 C C . LYS B 1 158 ? -9.539 -3.135 -0.684 1 91.25 158 LYS B C 1
ATOM 2596 O O . LYS B 1 158 ? -10.617 -2.887 -1.226 1 91.25 158 LYS B O 1
ATOM 2601 N N . LYS B 1 159 ? -8.438 -2.592 -1.049 1 90.19 159 LYS B N 1
ATOM 2602 C CA . LYS B 1 159 ? -8.391 -1.611 -2.131 1 90.19 159 LYS B CA 1
ATOM 2603 C C . LYS B 1 159 ? -8.789 -2.246 -3.463 1 90.19 159 LYS B C 1
ATOM 2605 O O . LYS B 1 159 ? -9.594 -1.685 -4.207 1 90.19 159 LYS B O 1
ATOM 2610 N N . VAL B 1 160 ? -8.227 -3.428 -3.775 1 90.44 160 VAL B N 1
ATOM 2611 C CA . VAL B 1 160 ? -8.438 -4.031 -5.086 1 90.44 160 VAL B CA 1
ATOM 2612 C C . VAL B 1 160 ? -9.844 -4.629 -5.156 1 90.44 160 VAL B C 1
ATOM 2614 O O . VAL B 1 160 ? -10.375 -4.859 -6.25 1 90.44 160 VAL B O 1
ATOM 2617 N N . GLY B 1 161 ? -10.43 -4.867 -3.973 1 85.38 161 GLY B N 1
ATOM 2618 C CA . GLY B 1 161 ? -11.797 -5.367 -3.932 1 85.38 161 GLY B CA 1
ATOM 2619 C C . GLY B 1 161 ? -12.836 -4.277 -4.102 1 85.38 161 GLY B C 1
ATOM 2620 O O . GLY B 1 161 ? -14.031 -4.562 -4.223 1 85.38 161 GLY B O 1
ATOM 2621 N N . GLY B 1 162 ? -12.406 -3.033 -4.309 1 74.38 162 GLY B N 1
ATOM 2622 C CA . GLY B 1 162 ? -13.32 -1.931 -4.559 1 74.38 162 GLY B CA 1
ATOM 2623 C C . GLY B 1 162 ? -13.844 -1.291 -3.285 1 74.38 162 GLY B C 1
ATOM 2624 O O . GLY B 1 162 ? -14.812 -0.527 -3.32 1 74.38 162 GLY B O 1
ATOM 2625 N N . LYS B 1 163 ? -13.492 -1.723 -2.082 1 58.12 163 LYS B N 1
ATOM 2626 C CA . LYS B 1 163 ? -14.047 -1.111 -0.876 1 58.12 163 LYS B CA 1
ATOM 2627 C C . LYS B 1 163 ? -13.625 0.35 -0.757 1 58.12 163 LYS B C 1
ATOM 2629 O O . LYS B 1 163 ? -12.438 0.67 -0.873 1 58.12 163 LYS B O 1
ATOM 2634 N N . SER B 1 164 ? -14.539 1.377 -1.104 1 50.78 164 SER B N 1
ATOM 2635 C CA . SER B 1 164 ? -14.312 2.773 -0.748 1 50.78 164 SER B CA 1
ATOM 2636 C C . SER B 1 164 ? -14.016 2.924 0.741 1 50.78 164 SER B C 1
ATOM 2638 O O . SER B 1 164 ? -14.859 2.6 1.582 1 50.78 164 SER B O 1
ATOM 2640 N N . VAL B 1 165 ? -12.906 2.656 1.152 1 48.72 165 VAL B N 1
ATOM 2641 C CA . VAL B 1 165 ? -12.555 2.877 2.551 1 48.72 165 VAL B CA 1
ATOM 2642 C C . VAL B 1 165 ? -13.172 4.188 3.037 1 48.72 165 VAL B C 1
ATOM 2644 O O . VAL B 1 165 ? -13.07 4.531 4.215 1 48.72 165 VAL B O 1
ATOM 2647 N N . CYS B 1 166 ? -13.688 5.02 2.217 1 47.59 166 CYS B N 1
ATOM 2648 C CA . CYS B 1 166 ? -14.219 6.309 2.645 1 47.59 166 CYS B CA 1
ATOM 2649 C C . CYS B 1 166 ? -15.266 6.133 3.74 1 47.59 166 CYS B C 1
ATOM 2651 O O . CYS B 1 166 ? -15.422 6.996 4.602 1 47.59 166 CYS B O 1
ATOM 2653 N N . ASN B 1 167 ? -16.031 5.137 3.602 1 45.78 167 ASN B N 1
ATOM 2654 C CA . ASN B 1 167 ? -17.125 5.094 4.559 1 45.78 167 ASN B CA 1
ATOM 2655 C C . ASN B 1 167 ? -16.625 4.82 5.977 1 45.78 167 ASN B C 1
ATOM 2657 O O . ASN B 1 167 ? -17.297 5.16 6.949 1 45.78 167 ASN B O 1
ATOM 2661 N N . ASP B 1 168 ? -15.547 4.289 6.066 1 45.81 168 ASP B N 1
ATOM 2662 C CA . ASP B 1 168 ? -15.062 4.02 7.418 1 45.81 168 ASP B CA 1
ATOM 2663 C C . ASP B 1 168 ? -14.164 5.148 7.918 1 45.81 168 ASP B C 1
ATOM 2665 O O . ASP B 1 168 ? -13.547 5.035 8.984 1 45.81 168 ASP B O 1
ATOM 2669 N N . PHE B 1 169 ? -14 6.195 7.242 1 46.12 169 PHE B N 1
ATOM 2670 C CA . PHE B 1 169 ? -12.93 7.137 7.539 1 46.12 169 PHE B CA 1
ATOM 2671 C C . PHE B 1 169 ? -13.32 8.055 8.688 1 46.12 169 PHE B C 1
ATOM 2673 O O . PHE B 1 169 ? -12.664 9.078 8.922 1 46.12 169 PHE B O 1
ATOM 2680 N N . GLN B 1 170 ? -14.414 7.945 9.219 1 45.25 170 GLN B N 1
ATOM 2681 C CA . GLN B 1 170 ? -14.742 8.93 10.242 1 45.25 170 GLN B CA 1
ATOM 2682 C C . GLN B 1 170 ? -13.648 9 11.305 1 45.25 170 GLN B C 1
ATOM 2684 O O . GLN B 1 170 ? -13.445 10.047 11.922 1 45.25 170 GLN B O 1
ATOM 2689 N N . GLY B 1 171 ? -13.094 7.789 11.742 1 43.66 171 GLY B N 1
ATOM 2690 C CA . GLY B 1 171 ? -12.234 7.867 12.914 1 43.66 171 GLY B CA 1
ATOM 2691 C C . GLY B 1 171 ? -10.859 7.281 12.688 1 43.66 171 GLY B C 1
ATOM 2692 O O . GLY B 1 171 ? -10.719 6.242 12.039 1 43.66 171 GLY B O 1
ATOM 2693 N N . ILE B 1 172 ? -9.914 8.094 12.398 1 45.69 172 ILE B N 1
ATOM 2694 C CA . ILE B 1 172 ? -8.609 7.469 12.57 1 45.69 172 ILE B CA 1
ATOM 2695 C C . ILE B 1 172 ? -8.398 7.098 14.031 1 45.69 172 ILE B C 1
ATOM 2697 O O . ILE B 1 172 ? -8.75 7.871 14.93 1 45.69 172 ILE B O 1
#

Nearest PDB structures (foldseek):
  4kgk-assembly1_A  TM=3.545E-01  e=3.438E+00  Bacillus thuringiensis serovar israelensis ATCC 35646
  4kgm-assembly2_C-3  TM=3.575E-01  e=8.829E+00  Bacillus thuringiensis serovar israelensis ATCC 35646
  6zm9-assembly1_A  TM=2.189E-01  e=3.056E+00  unidentified
  4kgk-assembly1_D  TM=3.432E-01  e=9.365E+00  Bacillus thuringiensis serovar israelensis ATCC 35646
  4kgk-assembly1_B  TM=2.152E-01  e=2.881E+00  Bacillus thuringiensis serovar israelensis ATCC 35646

Organism: Cannabis sativa (NCBI:txid3483)